Protein AF-A0A084SRP8-F1 (afdb_monomer)

Sequence (363 aa):
MVNAKRSRGGIAPRERLRGRDIRVKSQFRIETDDFLISKRQIIHGACGVVPKELSGSIVSNEYVSLRPKSSLNIDYLRHLSFTSYFQACVSLLEPEDVRATFDQAFRAFSESLDMLLPDPRALPYVDDLRWLGKIRAAARARFRDRSLDLGDCGAKVRQLIEESVTAEGIQILVKEVSLFGREFEEKLEALKTPEARASEMEHALRHEIHVRLEETPAFYTSLRERLEQIIADRKLQRIDDARQLELLQGLRAEARDEQGAAQKIGLSEFAFAIYGVLEEGPLPQAGEPDIVYDESRKELASIIQEAIDPSTDIIDWATKEDVQREMRQSIKKRLRAARFGDPAKVEAATARIMDLARARRKR

InterPro domains:
  IPR021810 Type I restriction enzyme HindI endonuclease subunit-like, C-terminal [PF11867] (90-358)
  IPR044946 Type I restriction modification DNA specificity domain superfamily [G3DSA:3.90.220.20] (2-92)
  IPR051268 Type I restriction enzyme R subunit [PTHR30195] (84-357)

Structure (mmCIF, N/CA/C/O backbone):
data_AF-A0A084SRP8-F1
#
_entry.id   AF-A0A084SRP8-F1
#
loop_
_atom_site.group_PDB
_atom_site.id
_atom_site.type_symbol
_atom_site.label_atom_id
_atom_site.label_alt_id
_atom_site.label_comp_id
_atom_site.label_asym_id
_atom_site.label_entity_id
_atom_site.label_seq_id
_atom_site.pdbx_PDB_ins_code
_atom_site.Cartn_x
_atom_site.Cartn_y
_atom_site.Cartn_z
_atom_site.occupancy
_atom_site.B_iso_or_equiv
_atom_site.auth_seq_id
_atom_site.auth_comp_id
_atom_site.auth_asym_id
_atom_site.auth_atom_id
_atom_site.pdbx_PDB_model_num
ATOM 1 N N . MET A 1 1 ? -7.589 12.608 37.777 1.00 80.06 1 MET A N 1
ATOM 2 C CA . MET A 1 1 ? -7.746 12.942 36.345 1.00 80.06 1 MET A CA 1
ATOM 3 C C . MET A 1 1 ? -8.425 11.786 35.642 1.00 80.06 1 MET A C 1
ATOM 5 O O . MET A 1 1 ? -8.286 10.657 36.107 1.00 80.06 1 MET A O 1
ATOM 9 N N . VAL A 1 2 ? -9.106 12.048 34.530 1.00 84.19 2 VAL A N 1
ATOM 10 C CA . VAL A 1 2 ? -9.726 10.997 33.706 1.00 84.19 2 VAL A CA 1
ATOM 11 C C . VAL A 1 2 ? -9.188 11.012 32.279 1.00 84.19 2 VAL A C 1
ATOM 13 O O . VAL A 1 2 ? -8.584 11.993 31.840 1.00 84.19 2 VAL A O 1
ATOM 16 N N . ASN A 1 3 ? -9.392 9.913 31.563 1.00 84.56 3 ASN A N 1
ATOM 17 C CA . ASN A 1 3 ? -9.168 9.804 30.128 1.00 84.56 3 ASN A CA 1
ATOM 18 C C . ASN A 1 3 ? -10.367 9.138 29.443 1.00 84.56 3 ASN A C 1
ATOM 20 O O . ASN A 1 3 ? -11.103 8.370 30.059 1.00 84.56 3 ASN A O 1
ATOM 24 N N . ALA A 1 4 ? -10.546 9.420 28.153 1.00 77.88 4 ALA A N 1
ATOM 25 C CA . ALA A 1 4 ? -11.456 8.644 27.319 1.00 77.88 4 ALA A CA 1
ATOM 26 C C . ALA A 1 4 ? -10.688 7.457 26.725 1.00 77.88 4 ALA A C 1
ATOM 28 O O . ALA A 1 4 ? -9.616 7.635 26.139 1.00 77.88 4 ALA A O 1
ATOM 29 N N . LYS A 1 5 ? -11.203 6.241 26.909 1.00 68.38 5 LYS A N 1
ATOM 30 C CA . LYS A 1 5 ? -10.584 5.021 26.384 1.00 68.38 5 LYS A CA 1
ATOM 31 C C . LYS A 1 5 ? -10.887 4.865 24.895 1.00 68.38 5 LYS A C 1
ATOM 33 O O . LYS A 1 5 ? -12.022 5.043 24.463 1.00 68.38 5 LYS A O 1
ATOM 38 N N . ARG A 1 6 ? -9.872 4.456 24.129 1.00 62.19 6 ARG A N 1
ATOM 39 C CA . ARG A 1 6 ? -10.030 4.000 22.738 1.00 62.19 6 ARG A CA 1
ATOM 40 C C . ARG A 1 6 ? -10.954 2.777 22.672 1.00 62.19 6 ARG A C 1
ATOM 42 O O . ARG A 1 6 ? -11.252 2.156 23.691 1.00 62.19 6 ARG A O 1
ATOM 49 N N . SER A 1 7 ? -11.380 2.429 21.466 1.00 55.91 7 SER A N 1
ATOM 50 C CA . SER A 1 7 ? -12.287 1.319 21.174 1.00 55.91 7 SER A CA 1
ATOM 51 C C . SER A 1 7 ? -13.600 1.404 21.950 1.00 55.91 7 SER A C 1
ATOM 53 O O . SER A 1 7 ? -14.149 0.374 22.329 1.00 55.91 7 SER A O 1
ATOM 55 N N . ARG A 1 8 ? -14.109 2.626 22.171 1.00 56.00 8 ARG A N 1
ATOM 56 C CA . ARG A 1 8 ? -15.382 2.874 22.867 1.00 56.00 8 ARG A CA 1
ATOM 57 C C . ARG A 1 8 ? -15.358 2.379 24.317 1.00 56.00 8 ARG A C 1
ATOM 59 O O . ARG A 1 8 ? -16.341 1.857 24.817 1.00 56.00 8 ARG A O 1
ATOM 66 N N . GLY A 1 9 ? -14.228 2.511 25.013 1.00 62.41 9 GLY A N 1
ATOM 67 C CA . GLY A 1 9 ? -14.089 2.034 26.396 1.00 62.41 9 GLY A CA 1
ATOM 68 C C . GLY A 1 9 ? -14.661 2.976 27.467 1.00 62.41 9 GLY A C 1
ATOM 69 O O . GLY A 1 9 ? -14.435 2.734 28.653 1.00 62.41 9 GLY A O 1
ATOM 70 N N . GLY A 1 10 ? -15.334 4.061 27.064 1.00 77.75 10 GLY A N 1
ATOM 71 C CA . GLY A 1 10 ? -15.907 5.069 27.958 1.00 77.75 10 GLY A CA 1
ATOM 72 C C . GLY A 1 10 ? -14.868 5.931 28.684 1.00 77.75 10 GLY A C 1
ATOM 73 O O . GLY A 1 10 ? -13.691 5.986 28.309 1.00 77.75 10 GLY A O 1
ATOM 74 N N . ILE A 1 11 ? -15.313 6.630 29.730 1.00 83.06 11 ILE A N 1
ATOM 75 C CA . ILE A 1 11 ? -14.461 7.488 30.562 1.00 83.06 11 ILE A CA 1
ATOM 76 C C . ILE A 1 11 ? -13.920 6.680 31.736 1.00 83.06 11 ILE A C 1
ATOM 78 O O . ILE A 1 11 ? -14.676 6.052 32.473 1.00 83.06 11 ILE A O 1
ATOM 82 N N . ALA A 1 12 ? -12.601 6.700 31.911 1.00 81.00 12 ALA A N 1
ATOM 83 C CA . ALA A 1 12 ? -11.915 5.933 32.937 1.00 81.00 12 ALA A CA 1
ATOM 84 C C . ALA A 1 12 ? -11.009 6.818 33.805 1.00 81.00 12 ALA A C 1
ATOM 86 O O . ALA A 1 12 ? -10.524 7.865 33.355 1.00 81.00 12 ALA A O 1
ATOM 87 N N . PRO A 1 13 ? -10.748 6.410 35.058 1.00 84.44 13 PRO A N 1
ATOM 88 C CA . PRO A 1 13 ? -9.741 7.061 35.877 1.00 84.44 13 PRO A CA 1
ATOM 89 C C . PRO A 1 13 ? -8.358 6.850 35.253 1.00 84.44 13 PRO A C 1
ATOM 91 O O . PRO A 1 13 ? -8.012 5.746 34.835 1.00 84.44 13 PRO A O 1
ATOM 94 N N . ARG A 1 14 ? -7.563 7.922 35.205 1.00 78.31 14 ARG A N 1
ATOM 95 C CA . ARG A 1 14 ? -6.182 7.876 34.719 1.00 78.31 14 ARG A CA 1
ATOM 96 C C . ARG A 1 14 ? -5.208 7.808 35.891 1.00 78.31 14 ARG A C 1
ATOM 98 O O . ARG A 1 14 ? -4.613 6.776 36.148 1.00 78.31 14 ARG A O 1
ATOM 105 N N . GLU A 1 15 ? -5.070 8.913 36.615 1.00 77.69 15 GLU A N 1
ATOM 106 C CA . GLU A 1 15 ? -4.091 9.087 37.693 1.00 77.69 15 GLU A CA 1
ATOM 107 C C . GLU A 1 15 ? -4.652 10.060 38.747 1.00 77.69 15 GLU A C 1
ATOM 109 O O . GLU A 1 15 ? -5.395 10.998 38.410 1.00 77.69 15 GLU A O 1
ATOM 114 N N . ARG A 1 16 ? -4.290 9.868 40.024 1.00 76.19 16 ARG A N 1
ATOM 115 C CA . ARG A 1 16 ? -4.586 10.806 41.120 1.00 76.19 16 ARG A CA 1
ATOM 116 C C . ARG A 1 16 ? -3.297 11.530 41.500 1.00 76.19 16 ARG A C 1
ATOM 118 O O . ARG A 1 16 ? -2.415 10.944 42.110 1.00 76.19 16 ARG A O 1
ATOM 125 N N . LEU A 1 17 ? -3.203 12.799 41.124 1.00 74.31 17 LEU A N 1
ATOM 126 C CA . LEU A 1 17 ? -2.025 13.640 41.345 1.00 74.31 17 LEU A CA 1
ATOM 127 C C . LEU A 1 17 ? -2.400 14.843 42.215 1.00 74.31 17 LEU A C 1
ATOM 129 O O . LEU A 1 17 ? -3.556 15.280 42.195 1.00 74.31 17 LEU A O 1
ATOM 133 N N . ARG A 1 18 ? -1.440 15.402 42.964 1.00 72.81 18 ARG A N 1
ATOM 134 C CA . ARG A 1 18 ? -1.628 16.733 43.563 1.00 72.81 18 ARG A CA 1
ATOM 135 C C . ARG A 1 18 ? -1.566 17.767 42.440 1.00 72.81 18 ARG A C 1
ATOM 137 O O . ARG A 1 18 ? -0.846 17.570 41.468 1.00 72.81 18 ARG A O 1
ATOM 144 N N . GLY A 1 19 ? -2.281 18.886 42.576 1.00 67.50 19 GLY A N 1
ATOM 145 C CA . GLY A 1 19 ? -2.357 19.903 41.514 1.00 67.50 19 GLY A CA 1
ATOM 146 C C . GLY A 1 19 ? -0.989 20.390 41.013 1.00 67.50 19 GLY A C 1
ATOM 147 O O . GLY A 1 19 ? -0.818 20.603 39.819 1.00 67.50 19 GLY A O 1
ATOM 148 N N . ARG A 1 20 ? 0.006 20.464 41.909 1.00 74.06 20 ARG A N 1
ATOM 149 C CA . ARG A 1 20 ? 1.399 20.829 41.592 1.00 74.06 20 ARG A CA 1
ATOM 150 C C . ARG A 1 20 ? 2.147 19.824 40.701 1.00 74.06 20 ARG A C 1
ATOM 152 O O . ARG A 1 20 ? 3.129 20.199 40.077 1.00 74.06 20 ARG A O 1
ATOM 159 N N . ASP A 1 21 ? 1.689 18.575 40.643 1.00 71.31 21 ASP A N 1
ATOM 160 C CA . ASP A 1 21 ? 2.346 17.482 39.916 1.00 71.31 21 ASP A CA 1
ATOM 161 C C . ASP A 1 21 ? 1.738 17.281 38.506 1.00 71.31 21 ASP A C 1
ATOM 163 O O . ASP A 1 21 ? 2.199 16.445 37.728 1.00 71.31 21 ASP A O 1
ATOM 167 N N . ILE A 1 22 ? 0.699 18.050 38.143 1.00 70.31 22 ILE A N 1
ATOM 168 C CA . ILE A 1 22 ? 0.035 17.969 36.836 1.00 70.31 22 ILE A CA 1
ATOM 169 C C . ILE A 1 22 ? 0.768 18.864 35.825 1.00 70.31 22 ILE A C 1
ATOM 171 O O . ILE A 1 22 ? 0.750 20.087 35.920 1.00 70.31 22 ILE A O 1
ATOM 175 N N . ARG A 1 23 ? 1.375 18.247 34.803 1.00 67.56 23 ARG A N 1
ATOM 176 C CA . ARG A 1 23 ? 2.226 18.920 33.795 1.00 67.56 23 ARG A CA 1
ATOM 177 C C . ARG A 1 23 ? 1.495 19.872 32.834 1.00 67.56 23 ARG A C 1
ATOM 179 O O . ARG A 1 23 ? 2.142 20.647 32.136 1.00 67.56 23 ARG A O 1
ATOM 186 N N . VAL A 1 24 ? 0.166 19.806 32.755 1.00 65.75 24 VAL A N 1
ATOM 187 C CA . VAL A 1 24 ? -0.656 20.604 31.827 1.00 65.75 24 VAL A CA 1
ATOM 188 C C . VAL A 1 24 ? -1.243 21.828 32.526 1.00 65.75 24 VAL A C 1
ATOM 190 O O . VAL A 1 24 ? -1.936 21.706 33.534 1.00 65.75 24 VAL A O 1
ATOM 193 N N . LYS A 1 25 ? -0.986 23.012 31.953 1.00 65.56 25 LYS A N 1
ATOM 194 C CA . LYS A 1 25 ? -1.358 24.317 32.529 1.00 65.56 25 LYS A CA 1
ATOM 195 C C . LYS A 1 25 ? -2.859 24.632 32.459 1.00 65.56 25 LYS A C 1
ATOM 197 O O . LYS A 1 25 ? -3.336 25.424 33.259 1.00 65.56 25 LYS A O 1
ATOM 202 N N . SER A 1 26 ? -3.596 24.034 31.520 1.00 75.12 26 SER A N 1
ATOM 203 C CA . SER A 1 26 ? -5.031 24.279 31.323 1.00 75.12 26 SER A CA 1
ATOM 204 C C . SER A 1 26 ? -5.837 23.015 31.610 1.00 75.12 26 SER A C 1
ATOM 206 O O . SER A 1 26 ? -5.581 21.950 31.038 1.00 75.12 26 SER A O 1
ATOM 208 N N . GLN A 1 27 ? -6.774 23.143 32.545 1.00 80.69 27 GLN A N 1
ATOM 209 C CA . GLN A 1 27 ? -7.514 22.050 33.158 1.00 80.69 27 GLN A CA 1
ATOM 210 C C . GLN A 1 27 ? -8.971 22.467 33.340 1.00 80.69 27 GLN A C 1
ATOM 212 O O . GLN A 1 27 ? -9.247 23.607 33.711 1.00 80.69 27 GLN A O 1
ATOM 217 N N . PHE A 1 28 ? -9.890 21.534 33.121 1.00 82.62 28 PHE A N 1
ATOM 218 C CA . PHE A 1 28 ? -11.321 21.752 33.297 1.00 82.62 28 PHE A CA 1
ATOM 219 C C . PHE A 1 28 ? -11.890 20.670 34.206 1.00 82.62 28 PHE A C 1
ATOM 221 O O . PHE A 1 28 ? -11.498 19.501 34.117 1.00 82.62 28 PHE A O 1
ATOM 228 N N . ARG A 1 29 ? -12.799 21.070 35.098 1.00 88.19 29 ARG A N 1
ATOM 229 C CA . ARG A 1 29 ? -13.568 20.136 35.917 1.00 88.19 29 ARG A CA 1
ATOM 230 C C . ARG A 1 29 ? -14.750 19.617 35.105 1.00 88.19 29 ARG A C 1
ATOM 232 O O . ARG A 1 29 ? -15.368 20.378 34.366 1.00 88.19 29 ARG A O 1
ATOM 239 N N . ILE A 1 30 ? -15.026 18.332 35.256 1.00 89.81 30 ILE A N 1
ATOM 240 C CA . ILE A 1 30 ? -16.132 17.633 34.600 1.00 89.81 30 ILE A CA 1
ATOM 241 C C . ILE A 1 30 ? -17.144 17.197 35.650 1.00 89.81 30 ILE A C 1
ATOM 243 O O . ILE A 1 30 ? -16.764 16.900 36.783 1.00 89.81 30 ILE A O 1
ATOM 247 N N . GLU A 1 31 ? -18.409 17.142 35.273 1.00 90.38 31 GLU A N 1
ATOM 248 C CA . GLU A 1 31 ? -19.487 16.648 36.123 1.00 90.38 31 GLU A CA 1
ATOM 249 C C . GLU A 1 31 ? -20.115 15.384 35.541 1.00 90.38 31 GLU A C 1
ATOM 251 O O . GLU A 1 31 ? -19.881 15.022 34.389 1.00 90.38 31 GLU A O 1
ATOM 256 N N . THR A 1 32 ? -20.897 14.693 36.368 1.00 88.56 32 THR A N 1
ATOM 257 C CA . THR A 1 32 ? -21.728 13.565 35.934 1.00 88.56 32 THR A CA 1
ATOM 258 C C . THR A 1 32 ? -22.587 13.988 34.745 1.00 88.56 32 THR A C 1
ATOM 260 O O . THR A 1 32 ? -23.093 15.108 34.720 1.00 88.56 32 THR A O 1
ATOM 263 N N . ASP A 1 33 ? -22.740 13.089 33.775 1.00 82.50 33 ASP A N 1
ATOM 264 C CA . ASP A 1 33 ? -23.505 13.297 32.539 1.00 82.50 33 ASP A CA 1
ATOM 265 C C . ASP A 1 33 ? -22.933 14.332 31.554 1.00 82.50 33 ASP A C 1
ATOM 267 O O . ASP A 1 33 ? -23.493 14.520 30.472 1.00 82.50 33 ASP A O 1
ATOM 271 N N . ASP A 1 34 ? -21.771 14.930 31.836 1.00 86.38 34 ASP A N 1
ATOM 272 C CA . ASP A 1 34 ? -21.001 15.602 30.789 1.00 86.38 34 ASP A CA 1
ATOM 273 C C . ASP A 1 34 ? -20.556 14.558 29.738 1.00 86.38 34 ASP A C 1
ATOM 275 O O . ASP A 1 34 ? -20.136 13.443 30.066 1.00 86.38 34 ASP A O 1
ATOM 279 N N . PHE A 1 35 ? -20.618 14.906 28.452 1.00 80.00 35 PHE A N 1
ATOM 280 C CA . PHE A 1 35 ? -20.086 14.081 27.369 1.00 80.00 35 PHE A CA 1
ATOM 281 C C . PHE A 1 35 ? -18.680 14.550 27.003 1.00 80.00 35 PHE A C 1
ATOM 283 O O . PHE A 1 35 ? -18.479 15.679 26.547 1.00 80.00 35 PHE A O 1
ATOM 290 N N . LEU A 1 36 ? -17.692 13.680 27.201 1.00 82.75 36 LEU A N 1
ATOM 291 C CA . LEU A 1 36 ? -16.293 13.982 26.933 1.00 82.75 36 LEU A CA 1
ATOM 292 C C . LEU A 1 36 ? -15.836 13.416 25.600 1.00 82.75 36 LEU A C 1
ATOM 294 O O . LEU A 1 36 ? -16.053 12.246 25.296 1.00 82.75 36 LEU A O 1
ATOM 298 N N . ILE A 1 37 ? -15.110 14.240 24.850 1.00 72.50 37 ILE A N 1
ATOM 299 C CA . ILE A 1 37 ? -14.529 13.898 23.554 1.00 72.50 37 ILE A CA 1
ATOM 300 C C . ILE A 1 37 ? -13.034 14.200 23.593 1.00 72.50 37 ILE A C 1
ATOM 302 O O . ILE A 1 37 ? -12.624 15.333 23.851 1.00 72.50 37 ILE A O 1
ATOM 306 N N . SER A 1 38 ? -12.197 13.199 23.316 1.00 79.00 38 SER A N 1
ATOM 307 C CA . SER A 1 38 ? -10.769 13.439 23.106 1.00 79.00 38 SER A CA 1
ATOM 308 C C . SER A 1 38 ? -10.536 14.092 21.745 1.00 79.00 38 SER A C 1
ATOM 310 O O . SER A 1 38 ? -10.810 13.475 20.717 1.00 79.00 38 SER A O 1
ATOM 312 N N . LYS A 1 39 ? -9.933 15.288 21.716 1.00 71.50 39 LYS A N 1
ATOM 313 C CA . LYS A 1 39 ? -9.594 15.981 20.458 1.00 71.50 39 LYS A CA 1
ATOM 314 C C . LYS A 1 39 ? -8.600 15.197 19.598 1.00 71.50 39 LYS A C 1
ATOM 316 O O . LYS A 1 39 ? -8.603 15.332 18.385 1.00 71.50 39 LYS A O 1
ATOM 321 N N . ARG A 1 40 ? -7.751 14.371 20.221 1.00 61.72 40 ARG A N 1
ATOM 322 C CA . ARG A 1 40 ? -6.693 13.614 19.530 1.00 61.72 40 ARG A CA 1
ATOM 323 C C . ARG A 1 40 ? -7.092 12.196 19.136 1.00 61.72 40 ARG A C 1
ATOM 325 O O . ARG A 1 40 ? -6.409 11.586 18.324 1.00 61.72 40 ARG A O 1
ATOM 332 N N . GLN A 1 41 ? -8.103 11.617 19.785 1.00 54.53 41 GLN A N 1
ATOM 333 C CA . GLN A 1 41 ? -8.355 10.170 19.716 1.00 54.53 41 GLN A CA 1
ATOM 334 C C . GLN A 1 41 ? -9.822 9.809 19.464 1.00 54.53 41 GLN A C 1
ATOM 336 O O . GLN A 1 41 ? -10.170 8.629 19.520 1.00 54.53 41 GLN A O 1
ATOM 341 N N . ILE A 1 42 ? -10.680 10.785 19.150 1.00 57.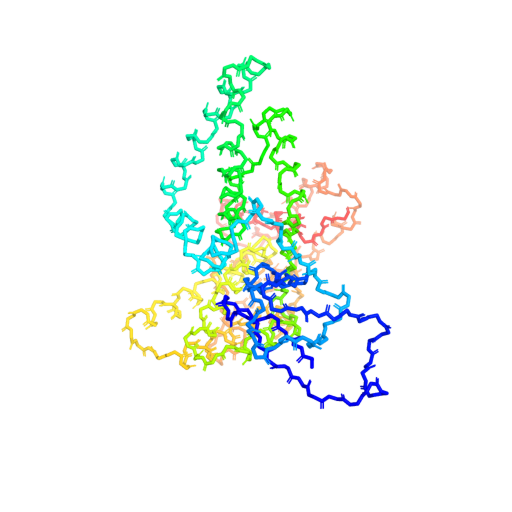47 42 ILE A N 1
ATOM 342 C CA . ILE A 1 42 ? -12.084 10.539 18.796 1.00 57.47 42 ILE A CA 1
ATOM 343 C C . ILE A 1 42 ? -12.234 9.538 17.640 1.00 57.47 42 ILE A C 1
ATOM 345 O O . ILE A 1 42 ? -13.118 8.690 17.685 1.00 57.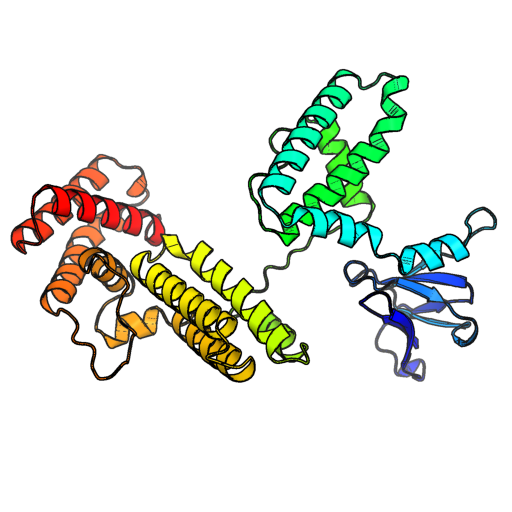47 42 ILE A O 1
ATOM 349 N N . ILE A 1 43 ? -11.299 9.530 16.686 1.00 46.00 43 ILE A N 1
ATOM 350 C CA . ILE A 1 43 ? -11.247 8.561 15.577 1.00 46.00 43 ILE A CA 1
ATOM 351 C C . ILE A 1 43 ? -11.129 7.101 16.039 1.00 46.00 43 ILE A C 1
ATOM 353 O O . ILE A 1 43 ? -11.566 6.183 15.355 1.00 46.00 43 ILE A O 1
ATOM 357 N N . HIS A 1 44 ? -10.571 6.873 17.229 1.00 52.06 44 HIS A N 1
ATOM 358 C CA . HIS A 1 44 ? -10.486 5.559 17.855 1.00 52.06 44 HIS A CA 1
ATOM 359 C C . HIS A 1 44 ? -11.634 5.336 18.845 1.00 52.06 44 HIS A C 1
ATOM 361 O O . HIS A 1 44 ? -11.534 4.466 19.704 1.00 52.06 44 HIS A O 1
ATOM 367 N N . GLY A 1 45 ? -12.702 6.134 18.785 1.00 52.66 45 GLY A N 1
ATOM 368 C CA . GLY A 1 45 ? -13.841 6.057 19.695 1.00 52.66 45 GLY A CA 1
ATOM 369 C C . GLY A 1 45 ? -13.525 6.511 21.120 1.00 52.66 45 GLY A C 1
ATOM 370 O O . GLY A 1 45 ? -14.152 6.019 22.053 1.00 52.66 45 GLY A O 1
ATOM 371 N N . ALA A 1 46 ? -12.537 7.395 21.314 1.00 72.88 46 ALA A N 1
ATOM 372 C CA . ALA A 1 46 ? -12.203 7.943 22.629 1.00 72.88 46 ALA A CA 1
ATOM 373 C C . ALA A 1 46 ? -13.152 9.090 23.019 1.00 72.88 46 ALA A C 1
ATOM 375 O O . ALA A 1 46 ? -12.764 10.262 23.090 1.00 72.88 46 ALA A O 1
ATOM 376 N N . CYS A 1 47 ? -14.401 8.725 23.287 1.00 76.44 47 CYS A N 1
ATOM 377 C CA . CYS A 1 47 ? -15.427 9.578 23.873 1.00 76.44 47 CYS A CA 1
ATOM 378 C C . CYS A 1 47 ? -16.308 8.781 24.842 1.00 76.44 47 CYS A C 1
ATOM 380 O O . CYS A 1 47 ? -16.229 7.554 24.910 1.00 76.44 47 CYS A O 1
ATOM 382 N N . GLY A 1 48 ? -17.126 9.478 25.624 1.00 73.62 48 GLY A N 1
ATOM 383 C CA . GLY A 1 48 ? -18.084 8.833 26.511 1.00 73.62 48 GLY A CA 1
ATOM 384 C C . GLY A 1 48 ? -18.725 9.792 27.499 1.00 73.62 48 GLY A C 1
ATOM 385 O O . GLY A 1 48 ? -18.259 10.913 27.704 1.00 73.62 48 GLY A O 1
ATOM 386 N N . VAL A 1 49 ? -19.798 9.321 28.127 1.00 79.94 49 VAL A N 1
ATOM 387 C CA . VAL A 1 49 ? -20.478 10.037 29.210 1.00 79.94 49 VAL A CA 1
ATOM 388 C C . VAL A 1 49 ? -19.689 9.861 30.506 1.00 79.94 49 VAL A C 1
ATOM 390 O O . VAL A 1 49 ? -19.225 8.760 30.809 1.00 79.94 49 VAL A O 1
ATOM 393 N N . VAL A 1 50 ? -19.531 10.941 31.267 1.00 84.88 50 VAL A N 1
ATOM 394 C CA . VAL A 1 50 ? -18.875 10.924 32.575 1.00 84.88 50 VAL A CA 1
ATOM 395 C C . VAL A 1 50 ? -19.774 10.206 33.582 1.00 84.88 50 VAL A C 1
ATOM 397 O O . VAL A 1 50 ? -20.886 10.672 33.845 1.00 84.88 50 VAL A O 1
ATOM 400 N N . PRO A 1 51 ? -19.318 9.082 34.160 1.00 81.56 51 PRO A N 1
ATOM 401 C CA . PRO A 1 51 ? -20.101 8.346 35.135 1.00 81.56 51 PRO A CA 1
ATOM 402 C C . PRO A 1 51 ? -20.046 9.043 36.502 1.00 81.56 51 PRO A C 1
ATOM 404 O O . PRO A 1 51 ? -19.132 9.828 36.785 1.00 81.56 51 PRO A O 1
ATOM 407 N N . LYS A 1 52 ? -21.021 8.752 37.367 1.00 88.56 52 LYS A N 1
ATOM 408 C CA . LYS A 1 52 ? -21.218 9.454 38.645 1.00 88.56 52 LYS A CA 1
ATOM 409 C C . LYS A 1 52 ? -19.997 9.379 39.56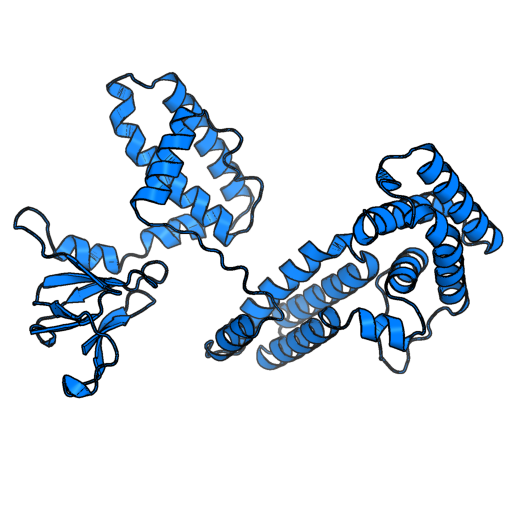5 1.00 88.56 52 LYS A C 1
ATOM 411 O O . LYS A 1 52 ? -19.691 10.331 40.279 1.00 88.56 52 LYS A O 1
ATOM 416 N N . GLU A 1 53 ? -19.254 8.280 39.504 1.00 87.19 53 GLU A N 1
ATOM 417 C CA . GLU A 1 53 ? -18.053 8.027 40.309 1.00 87.19 53 GLU A CA 1
ATOM 418 C C . GLU A 1 53 ? -16.877 8.928 39.905 1.00 87.19 53 GLU A C 1
ATOM 420 O O . GLU A 1 53 ? -15.921 9.084 40.665 1.00 87.19 53 GLU A O 1
ATOM 425 N N . LEU A 1 54 ? -16.936 9.518 38.707 1.00 86.75 54 LEU A N 1
ATOM 426 C CA . LEU A 1 54 ? -15.906 10.397 38.162 1.00 86.75 54 LEU A CA 1
ATOM 427 C C . LEU A 1 54 ? -16.320 11.879 38.152 1.00 86.75 54 LEU A C 1
ATOM 429 O O . LEU A 1 54 ? -15.523 12.706 37.700 1.00 86.75 54 LEU A O 1
ATOM 433 N N . SER A 1 55 ? -17.492 12.239 38.694 1.00 89.38 55 SER A N 1
ATOM 434 C CA . SER A 1 55 ? -17.908 13.642 38.873 1.00 89.38 55 SER A CA 1
ATOM 435 C C . SER A 1 55 ? -16.872 14.434 39.671 1.00 89.38 55 SER A C 1
ATOM 437 O O . SER A 1 55 ? -16.255 13.925 40.608 1.00 89.38 55 SER A O 1
ATOM 439 N N . GLY A 1 56 ? -16.653 15.692 39.303 1.00 87.00 56 GLY A N 1
ATOM 440 C CA . GLY A 1 56 ? -15.661 16.562 39.932 1.00 87.00 56 GLY A CA 1
ATOM 441 C C . GLY A 1 56 ? -14.207 16.265 39.540 1.00 87.00 56 GLY A C 1
ATOM 442 O O . GLY A 1 56 ? -13.293 16.958 40.006 1.00 87.00 56 GLY A O 1
ATOM 443 N N . SER A 1 57 ? -13.969 15.270 38.676 1.00 88.44 57 SER A N 1
ATOM 444 C CA . SER A 1 57 ? -12.642 14.973 38.130 1.00 88.44 57 SER A CA 1
ATOM 445 C C . SER A 1 57 ? -12.132 16.083 37.209 1.00 88.44 57 SER A C 1
ATOM 447 O O . SER A 1 57 ? -12.852 17.005 36.836 1.00 88.44 57 SER A O 1
ATOM 449 N N . ILE A 1 58 ? -10.853 15.995 36.840 1.00 86.62 58 ILE A N 1
ATOM 450 C CA . ILE A 1 58 ? -10.179 16.981 35.990 1.00 86.62 58 ILE A CA 1
ATOM 451 C C . ILE A 1 58 ? -9.721 16.334 34.681 1.00 86.62 58 ILE A C 1
ATOM 453 O O . ILE A 1 58 ? -9.147 15.235 34.700 1.00 86.62 58 ILE A O 1
ATOM 457 N N . VAL A 1 59 ? -9.926 17.052 33.575 1.00 84.62 59 VAL A N 1
ATOM 458 C CA . VAL A 1 59 ? -9.374 16.774 32.240 1.00 84.62 59 VAL A CA 1
ATOM 459 C C . VAL A 1 59 ? -8.506 17.934 31.762 1.00 84.62 59 VAL A C 1
ATOM 461 O O . VAL A 1 59 ? -8.672 19.071 32.202 1.00 84.62 59 VAL A O 1
ATOM 464 N N . SER A 1 60 ? -7.568 17.658 30.859 1.00 81.62 60 SER A N 1
ATOM 465 C CA . SER A 1 60 ? -6.787 18.704 30.196 1.00 81.62 60 SER A CA 1
ATOM 466 C C . SER A 1 60 ? -7.576 19.366 29.060 1.00 81.62 60 SER A C 1
ATOM 468 O O . SER A 1 60 ? -8.594 18.852 28.600 1.00 81.62 60 SER A O 1
ATOM 470 N N . ASN A 1 61 ? -7.053 20.474 28.540 1.00 79.31 61 ASN A N 1
ATOM 471 C CA . ASN A 1 61 ? -7.545 21.172 27.343 1.00 79.31 61 ASN A CA 1
ATOM 472 C C . ASN A 1 61 ? -7.552 20.351 26.033 1.00 79.31 61 ASN A C 1
ATOM 474 O O . ASN A 1 61 ? -8.084 20.809 25.018 1.00 79.31 61 ASN A O 1
ATOM 478 N N . GLU A 1 62 ? -6.984 19.147 26.052 1.00 74.88 62 GLU A N 1
ATOM 479 C CA . GLU A 1 62 ? -7.029 18.166 24.959 1.00 74.88 62 GLU A CA 1
ATOM 480 C C . GLU A 1 62 ? -8.382 17.444 24.856 1.00 74.88 62 GLU A C 1
ATOM 482 O O . GLU A 1 62 ? -8.604 16.657 23.934 1.00 74.88 62 GLU A O 1
ATOM 487 N N . TYR A 1 63 ? -9.290 17.703 25.796 1.00 80.12 63 TYR A N 1
ATOM 488 C CA . TYR A 1 63 ? -10.655 17.201 25.788 1.00 80.12 63 TYR A CA 1
ATOM 489 C C . TYR A 1 63 ? -11.639 18.340 25.525 1.00 80.12 63 TYR A C 1
ATOM 491 O O . TYR A 1 63 ? -11.426 19.482 25.936 1.00 80.12 63 TYR A O 1
ATOM 499 N N . VAL A 1 64 ? -12.722 18.020 24.824 1.00 79.31 64 VAL A N 1
ATOM 500 C CA . VAL A 1 64 ? -13.939 18.832 24.790 1.00 79.31 64 VAL A CA 1
ATOM 501 C C . VAL A 1 64 ? -14.915 18.202 25.776 1.00 79.31 64 VAL A C 1
ATOM 503 O O . VAL A 1 64 ? -15.141 16.996 25.714 1.00 79.31 64 VAL A O 1
ATOM 506 N N . SER A 1 65 ? -15.460 19.007 26.687 1.00 83.31 65 SER A N 1
ATOM 507 C CA . SER A 1 65 ? -16.572 18.610 27.554 1.00 83.31 65 SER A CA 1
ATOM 508 C C . SER A 1 65 ? -17.840 19.285 27.057 1.00 83.31 65 SER A C 1
ATOM 510 O O . SER A 1 65 ? -17.863 20.506 26.890 1.00 83.31 65 SER A O 1
ATOM 512 N N . LEU A 1 66 ? -18.875 18.495 26.796 1.00 77.62 66 LEU A N 1
ATOM 513 C CA . LEU A 1 66 ? -20.188 18.971 26.392 1.00 77.62 66 LEU A CA 1
ATOM 514 C C . LEU A 1 66 ? -21.168 18.695 27.523 1.00 77.62 66 LEU A C 1
ATOM 516 O O . LEU A 1 66 ? -21.422 17.539 27.849 1.00 77.62 66 LEU A O 1
ATOM 520 N N . ARG A 1 67 ? -21.747 19.752 28.092 1.00 80.62 67 ARG A N 1
ATOM 521 C CA . ARG A 1 67 ? -22.831 19.617 29.063 1.00 80.62 67 ARG A CA 1
ATOM 522 C C . ARG A 1 67 ? -24.170 19.589 28.323 1.00 80.62 67 ARG A C 1
ATOM 524 O O . ARG A 1 67 ? -24.52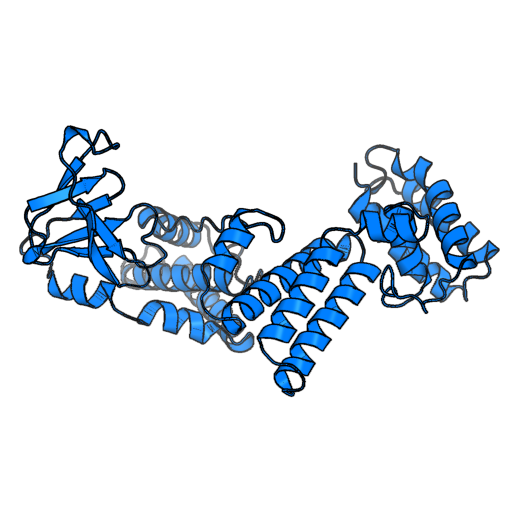0 20.602 27.707 1.00 80.62 67 ARG A O 1
ATOM 531 N N . PRO A 1 68 ? -24.918 18.476 28.350 1.00 66.88 68 PRO A N 1
ATOM 532 C CA . PRO A 1 68 ? -26.202 18.392 27.666 1.00 66.88 68 PRO A CA 1
ATOM 533 C C . PRO A 1 68 ? -27.199 19.375 28.287 1.00 66.88 68 PRO A C 1
ATOM 535 O O . PRO A 1 68 ? -27.271 19.518 29.508 1.00 66.88 68 PRO A O 1
ATOM 538 N N . LYS A 1 69 ? -27.985 20.057 27.451 1.00 69.81 69 LYS A N 1
ATOM 539 C CA . LYS A 1 69 ? -29.197 20.762 27.898 1.00 69.81 69 LYS A CA 1
ATOM 540 C C . LYS A 1 69 ? -30.375 19.787 27.882 1.00 69.81 69 LYS A C 1
ATOM 542 O O . LYS A 1 69 ? -30.300 18.752 27.230 1.00 69.81 69 LYS A O 1
ATOM 547 N N . SER A 1 70 ? -31.483 20.146 28.527 1.00 62.25 70 SER A N 1
ATOM 548 C CA . SER A 1 70 ? -32.701 19.318 28.602 1.00 62.25 70 SER A CA 1
ATOM 549 C C . SER A 1 70 ? -33.276 18.885 27.244 1.00 62.25 70 SER A C 1
ATOM 551 O O . SER A 1 70 ? -34.027 17.919 27.186 1.00 62.25 70 SER A O 1
ATOM 553 N N . SER A 1 71 ? -32.916 19.564 26.152 1.00 59.22 71 SER A N 1
ATOM 554 C CA . SER A 1 71 ? -33.301 19.216 24.780 1.00 59.22 71 SER A CA 1
ATOM 555 C C . SER A 1 71 ? -32.455 18.110 24.131 1.00 59.22 71 SER A C 1
ATOM 557 O O . SER A 1 71 ? -32.806 17.652 23.047 1.00 59.22 71 SER A O 1
ATOM 559 N N . LEU A 1 72 ? -31.342 17.692 24.743 1.00 47.41 72 LEU A N 1
ATOM 560 C CA . LEU A 1 72 ? -30.430 16.682 24.205 1.00 47.41 72 LEU A CA 1
ATOM 561 C C . LEU A 1 72 ? -30.413 15.460 25.126 1.00 47.41 72 LEU A C 1
ATOM 563 O O . LEU A 1 72 ? -29.922 15.528 26.251 1.00 47.41 72 LEU A O 1
ATOM 567 N N . ASN A 1 73 ? -30.943 14.336 24.641 1.00 59.47 73 ASN A N 1
ATOM 568 C CA . ASN A 1 73 ? -30.999 13.100 25.414 1.00 59.47 73 ASN A CA 1
ATOM 569 C C . ASN A 1 73 ? -29.586 12.501 25.569 1.00 59.47 73 ASN A C 1
ATOM 571 O O . ASN A 1 73 ? -28.966 12.064 24.598 1.00 59.47 73 ASN A O 1
ATOM 575 N N . ILE A 1 74 ? -29.077 12.473 26.802 1.00 58.22 74 ILE A N 1
ATOM 576 C CA . ILE A 1 74 ? -27.742 11.948 27.108 1.00 58.22 74 ILE A CA 1
ATOM 577 C C . ILE A 1 74 ? -27.648 10.429 26.933 1.00 58.22 74 ILE A C 1
ATOM 579 O O . ILE A 1 74 ? -26.588 9.921 26.570 1.00 58.22 74 ILE A O 1
ATOM 583 N N . ASP A 1 75 ? -28.755 9.706 27.106 1.00 53.62 75 ASP A N 1
ATOM 584 C CA . ASP A 1 75 ? -28.817 8.264 26.878 1.00 53.62 75 ASP A CA 1
ATOM 585 C C . ASP A 1 75 ? -28.642 7.948 25.388 1.00 53.62 75 ASP A C 1
ATOM 587 O O . ASP A 1 75 ? -27.951 6.992 25.043 1.00 53.62 75 ASP A O 1
ATOM 591 N N . TYR A 1 76 ? -29.147 8.804 24.490 1.00 54.94 76 TYR A N 1
ATOM 592 C CA . TYR A 1 76 ? -28.876 8.688 23.053 1.00 54.94 76 TYR A CA 1
ATOM 593 C C . TYR A 1 76 ? -27.378 8.821 22.741 1.00 54.94 76 TYR A C 1
ATOM 595 O O . TYR A 1 76 ? -26.821 7.973 22.046 1.00 54.94 76 TYR A O 1
ATOM 603 N N . LEU A 1 77 ? -26.693 9.831 23.293 1.00 52.25 77 LEU A N 1
ATOM 604 C CA . LEU A 1 77 ? -25.243 9.998 23.107 1.00 52.25 77 LEU A CA 1
ATOM 605 C C . LEU A 1 77 ? -24.439 8.857 23.738 1.00 52.25 77 LEU A C 1
ATOM 607 O O . LEU A 1 77 ? -23.430 8.422 23.175 1.00 52.25 77 LEU A O 1
ATOM 611 N N . ARG A 1 78 ? -24.908 8.340 24.879 1.00 57.97 78 ARG A N 1
ATOM 612 C CA . ARG A 1 78 ? -24.361 7.139 25.508 1.00 57.97 78 ARG A CA 1
ATOM 613 C C . ARG A 1 78 ? -24.442 5.978 24.525 1.00 57.97 78 ARG A C 1
ATOM 615 O O . ARG A 1 78 ? -23.400 5.450 24.160 1.00 57.97 78 ARG A O 1
ATOM 622 N N . HIS A 1 79 ? -25.626 5.641 24.019 1.00 52.38 79 HIS A N 1
ATOM 623 C CA . HIS A 1 79 ? -25.803 4.548 23.061 1.00 52.38 79 HIS A CA 1
ATOM 624 C C . HIS A 1 79 ? -25.007 4.761 21.765 1.00 52.38 79 HIS A C 1
ATOM 626 O O . HIS A 1 79 ? -24.288 3.854 21.350 1.00 52.38 79 HIS A O 1
ATOM 632 N N . LEU A 1 80 ? -25.031 5.966 21.184 1.00 54.50 80 LEU A N 1
ATOM 633 C CA . LEU A 1 80 ? -24.276 6.323 19.979 1.00 54.50 80 LEU A CA 1
ATOM 634 C C . LEU A 1 80 ? -22.777 6.026 20.132 1.00 54.50 80 LEU A C 1
ATOM 636 O O . LEU A 1 80 ? -22.184 5.404 19.250 1.00 54.50 80 LEU A O 1
ATOM 640 N N . SER A 1 81 ? -22.187 6.388 21.278 1.00 52.50 81 SER A N 1
ATOM 641 C CA . SER A 1 81 ? -20.762 6.169 21.563 1.00 52.50 81 SER A CA 1
ATOM 642 C C . SER A 1 81 ? -20.340 4.690 21.594 1.00 52.50 81 SER A C 1
ATOM 644 O O . SER A 1 81 ? -19.158 4.394 21.421 1.00 52.50 81 SER A O 1
ATOM 646 N N . PHE A 1 82 ? -21.293 3.755 21.719 1.00 49.88 82 PHE A N 1
ATOM 647 C CA . PHE A 1 82 ? -21.053 2.306 21.749 1.00 49.88 82 PHE A CA 1
ATOM 648 C C . PHE A 1 82 ? -21.532 1.554 20.490 1.00 49.88 82 PHE A C 1
ATOM 650 O O . PHE A 1 82 ? -21.347 0.341 20.409 1.00 49.88 82 PHE A O 1
ATOM 657 N N . THR A 1 83 ? -22.111 2.224 19.486 1.00 52.91 83 THR A N 1
ATOM 658 C CA . THR A 1 83 ? -22.692 1.531 18.314 1.00 52.91 83 THR A CA 1
ATOM 659 C C . THR A 1 83 ? -21.661 1.106 17.252 1.00 52.91 83 THR A C 1
ATOM 661 O O . THR A 1 83 ? -20.660 1.781 16.987 1.00 52.91 83 THR A O 1
ATOM 664 N N . SER A 1 84 ? -21.928 -0.048 16.626 1.00 47.06 84 SER A N 1
ATOM 665 C CA . SER A 1 84 ? -21.146 -0.718 15.570 1.00 47.06 84 SER A CA 1
ATOM 666 C C . SER A 1 84 ? -21.508 -0.287 14.136 1.00 47.06 84 SER A C 1
ATOM 668 O O . SER A 1 84 ? -20.834 -0.686 13.188 1.00 47.06 84 SER A O 1
ATOM 670 N N . TYR A 1 85 ? -22.534 0.553 13.966 1.00 52.31 85 TYR A N 1
ATOM 671 C CA . TYR A 1 85 ? -23.208 0.826 12.689 1.00 52.31 85 TYR A CA 1
ATOM 672 C C . TYR A 1 85 ? -22.297 1.416 11.595 1.00 52.31 85 TYR A C 1
ATOM 674 O O . TYR A 1 85 ? -22.268 0.920 10.475 1.00 52.31 85 TYR A O 1
ATOM 682 N N . PHE A 1 86 ? -21.465 2.408 11.925 1.00 51.12 86 PHE A N 1
ATOM 683 C CA . PHE A 1 86 ? -20.549 3.028 10.956 1.00 51.12 86 PHE A CA 1
ATOM 684 C C . PHE A 1 86 ? -19.469 2.060 10.436 1.00 51.12 86 PHE A C 1
ATOM 686 O O . PHE A 1 86 ? -19.155 2.050 9.250 1.00 51.12 86 PHE A O 1
ATOM 693 N N . GLN A 1 87 ? -18.917 1.210 11.309 1.00 49.62 87 GLN A N 1
ATOM 694 C CA . GLN A 1 87 ? -17.913 0.216 10.910 1.00 49.62 87 GLN A CA 1
ATOM 695 C C . GLN A 1 87 ? -18.544 -0.958 10.157 1.00 49.62 87 GLN A C 1
ATOM 697 O O . GLN A 1 87 ? -17.910 -1.485 9.251 1.00 49.62 87 GLN A O 1
ATOM 702 N N . ALA A 1 88 ? -19.790 -1.328 10.471 1.00 51.16 88 ALA A N 1
ATOM 703 C CA . ALA A 1 88 ? -20.531 -2.330 9.712 1.00 51.16 88 ALA A CA 1
ATOM 704 C C . ALA A 1 88 ? -20.755 -1.876 8.259 1.00 51.16 88 ALA A C 1
ATOM 706 O O . ALA A 1 88 ? -20.442 -2.630 7.346 1.00 51.16 88 ALA A O 1
ATOM 707 N N . CYS A 1 89 ? -21.174 -0.625 8.028 1.00 53.78 89 CYS A N 1
ATOM 708 C CA . CYS A 1 89 ? -21.346 -0.088 6.673 1.00 53.78 89 CYS A CA 1
ATOM 709 C C . CYS A 1 89 ? -20.035 -0.042 5.877 1.00 53.78 89 CYS A C 1
ATOM 711 O O . CYS A 1 89 ? -20.020 -0.395 4.705 1.00 53.78 89 CYS A O 1
ATOM 713 N N . VAL A 1 90 ? -18.924 0.349 6.508 1.00 55.41 90 VAL A N 1
ATOM 714 C CA . VAL A 1 90 ? -17.611 0.354 5.845 1.00 55.41 90 VAL A CA 1
ATOM 715 C C . VAL A 1 90 ? -17.094 -1.074 5.613 1.00 55.41 90 VAL A C 1
ATOM 717 O O . VAL A 1 90 ? -16.461 -1.322 4.597 1.00 55.41 90 VAL A O 1
ATOM 720 N N . SER A 1 91 ? -17.382 -2.028 6.503 1.00 53.03 91 SER A N 1
ATOM 721 C CA . SER A 1 91 ? -16.972 -3.436 6.336 1.00 53.03 91 SER A CA 1
ATOM 722 C C . SER A 1 91 ? -17.795 -4.171 5.272 1.00 53.03 91 SER A C 1
ATOM 724 O O . SER A 1 91 ? -17.275 -5.052 4.604 1.00 53.03 91 SER A O 1
ATOM 726 N N . LEU A 1 92 ? -19.054 -3.777 5.044 1.00 56.84 92 LEU A N 1
ATOM 727 C CA . LEU A 1 92 ? -19.860 -4.282 3.921 1.00 56.84 92 LEU A CA 1
ATOM 728 C C . LEU A 1 92 ? -19.272 -3.899 2.553 1.00 56.84 92 LEU A C 1
ATOM 730 O O . LEU A 1 92 ? -19.543 -4.572 1.566 1.00 56.84 92 LEU A O 1
ATOM 734 N N . LEU A 1 93 ? -18.446 -2.851 2.506 1.00 58.84 93 LEU A N 1
ATOM 735 C CA . LEU A 1 93 ? -17.721 -2.390 1.321 1.00 58.84 93 LEU A CA 1
ATOM 736 C C . LEU A 1 93 ? -16.345 -3.075 1.168 1.00 58.84 93 LEU A C 1
ATOM 738 O O . LEU A 1 93 ? -15.457 -2.564 0.492 1.00 58.84 93 LEU A O 1
ATOM 742 N N . GLU A 1 94 ? -16.111 -4.212 1.819 1.00 56.41 94 GLU A N 1
ATOM 743 C CA . GLU A 1 94 ? -14.869 -4.982 1.675 1.00 56.41 94 GLU A CA 1
ATOM 744 C C . GLU A 1 94 ? -14.752 -5.766 0.349 1.00 56.41 94 GLU A C 1
ATOM 746 O O . GLU A 1 94 ? -13.647 -5.816 -0.201 1.00 56.41 94 GLU A O 1
ATOM 751 N N . PRO A 1 95 ? -15.834 -6.307 -0.239 1.00 66.38 95 PRO A N 1
ATOM 752 C CA . PRO A 1 95 ? -15.800 -6.861 -1.594 1.00 66.38 95 PRO A CA 1
ATOM 753 C C . PRO A 1 95 ? -15.698 -5.765 -2.671 1.00 66.38 95 PRO A C 1
ATOM 755 O O . PRO A 1 95 ? -16.339 -4.718 -2.573 1.00 66.38 95 PRO A O 1
ATOM 758 N N . GLU A 1 96 ? -14.885 -5.990 -3.707 1.00 63.41 96 GLU A N 1
ATOM 759 C CA . GLU A 1 96 ? -14.618 -5.005 -4.772 1.00 63.41 96 GLU A CA 1
ATOM 760 C C . GLU A 1 96 ? -15.844 -4.718 -5.656 1.00 63.41 96 GLU A C 1
ATOM 762 O O . GLU A 1 96 ? -16.109 -3.568 -6.001 1.00 63.41 96 GLU A O 1
ATOM 767 N N . ASP A 1 97 ? -16.646 -5.738 -5.948 1.00 56.03 97 ASP A N 1
ATOM 768 C CA . ASP A 1 97 ? -17.913 -5.649 -6.680 1.00 56.03 97 ASP A CA 1
ATOM 769 C C . ASP A 1 97 ? -18.966 -4.821 -5.926 1.00 56.03 97 ASP A C 1
ATOM 771 O O . ASP A 1 97 ? -19.649 -3.969 -6.506 1.00 56.03 97 ASP A O 1
ATOM 775 N N . VAL A 1 98 ? -19.051 -5.012 -4.608 1.00 60.03 98 VAL A N 1
ATOM 776 C CA . VAL A 1 98 ? -19.938 -4.240 -3.731 1.00 60.03 98 VAL A CA 1
ATOM 777 C C . VAL A 1 98 ? -19.470 -2.785 -3.635 1.00 60.03 98 VAL A C 1
ATOM 779 O O . VAL A 1 98 ? -20.304 -1.878 -3.687 1.00 60.03 98 VAL A O 1
ATOM 782 N N . ARG A 1 99 ? -18.151 -2.530 -3.577 1.00 75.06 99 ARG A N 1
ATOM 783 C CA . ARG A 1 99 ? -17.600 -1.161 -3.647 1.00 75.06 99 ARG A CA 1
ATOM 784 C C . ARG A 1 99 ? -17.932 -0.462 -4.950 1.00 75.06 99 ARG A C 1
ATOM 786 O O . ARG A 1 99 ? -18.393 0.674 -4.905 1.00 75.06 99 ARG A O 1
ATOM 793 N N . ALA A 1 100 ? -17.706 -1.122 -6.082 1.00 66.56 100 ALA A N 1
ATOM 794 C CA . ALA A 1 100 ? -17.970 -0.549 -7.395 1.00 66.56 100 ALA A CA 1
ATOM 795 C C . ALA A 1 100 ? -19.459 -0.205 -7.561 1.00 66.56 100 ALA A C 1
ATOM 797 O O . ALA A 1 100 ? -19.802 0.889 -8.007 1.00 66.56 100 ALA A O 1
ATOM 798 N N . THR A 1 101 ? -20.346 -1.100 -7.113 1.00 65.75 101 THR A N 1
ATOM 799 C CA . THR A 1 101 ? -21.802 -0.885 -7.136 1.00 65.75 101 THR A CA 1
ATOM 800 C C . THR A 1 101 ? -22.215 0.290 -6.245 1.00 65.75 101 THR A C 1
ATOM 802 O O . THR A 1 101 ? -23.010 1.138 -6.653 1.00 65.75 101 THR A O 1
ATOM 805 N N . PHE A 1 102 ? -21.651 0.376 -5.036 1.00 67.69 102 PHE A N 1
ATOM 806 C CA . PHE A 1 102 ? -21.882 1.492 -4.120 1.00 67.69 102 PHE A CA 1
ATOM 807 C C . PHE A 1 102 ? -21.399 2.825 -4.705 1.00 67.69 102 PHE A C 1
ATOM 809 O O . PHE A 1 102 ? -22.129 3.813 -4.642 1.00 67.69 102 PHE A O 1
ATOM 816 N N . ASP A 1 103 ? -20.202 2.861 -5.295 1.00 71.44 103 ASP A N 1
ATOM 817 C CA . ASP A 1 103 ? -19.637 4.071 -5.898 1.00 71.44 103 ASP A CA 1
ATOM 818 C C . ASP A 1 103 ? -20.478 4.555 -7.085 1.00 71.44 103 ASP A C 1
ATOM 820 O O . ASP A 1 103 ? -20.808 5.738 -7.170 1.00 71.44 103 ASP A O 1
ATOM 824 N N . GLN A 1 104 ? -20.911 3.637 -7.954 1.00 69.38 104 GLN A N 1
ATOM 825 C CA . GLN A 1 104 ? -21.783 3.950 -9.085 1.00 69.38 104 GLN A CA 1
ATOM 826 C C . GLN A 1 104 ? -23.141 4.508 -8.632 1.00 69.38 104 GLN A C 1
ATOM 828 O O . GLN A 1 104 ? -23.597 5.527 -9.155 1.00 69.38 104 GLN A O 1
ATOM 833 N N . ALA A 1 105 ? -23.774 3.887 -7.631 1.00 66.44 105 ALA A N 1
ATOM 834 C CA . ALA A 1 105 ? -25.039 4.365 -7.074 1.00 66.44 105 ALA A CA 1
ATOM 835 C C . ALA A 1 105 ? -24.884 5.725 -6.371 1.00 66.44 105 ALA A C 1
ATOM 837 O O . ALA A 1 105 ? -25.729 6.608 -6.532 1.00 66.44 105 ALA A O 1
ATOM 838 N N . PHE A 1 106 ? -23.784 5.920 -5.635 1.00 72.12 106 PHE A N 1
ATOM 839 C CA . PHE A 1 106 ? -23.459 7.191 -4.994 1.00 72.12 106 PHE A CA 1
ATOM 840 C C . PHE A 1 106 ? -23.294 8.316 -6.023 1.00 72.12 106 PHE A C 1
ATOM 842 O O . PHE A 1 106 ? -23.818 9.410 -5.817 1.00 72.12 106 PHE A O 1
ATOM 849 N N . ARG A 1 107 ? -22.608 8.052 -7.144 1.00 71.56 107 ARG A N 1
ATOM 850 C CA . ARG A 1 107 ? -22.450 9.013 -8.249 1.00 71.56 107 ARG A CA 1
ATOM 851 C C . ARG A 1 107 ? -23.796 9.402 -8.855 1.00 71.56 107 ARG A C 1
ATOM 853 O O . ARG A 1 107 ? -24.103 10.588 -8.904 1.00 71.56 107 ARG A O 1
ATOM 860 N N . ALA A 1 108 ? -24.629 8.425 -9.213 1.00 69.31 108 ALA A N 1
ATOM 861 C CA . ALA A 1 108 ? -25.948 8.684 -9.796 1.00 69.31 108 ALA A CA 1
ATOM 862 C C . ALA A 1 108 ? -26.859 9.498 -8.854 1.00 69.31 108 ALA A C 1
ATOM 864 O O . ALA A 1 108 ? -27.576 10.404 -9.286 1.00 69.31 108 ALA A O 1
ATOM 865 N N . PHE A 1 109 ? -26.807 9.207 -7.550 1.00 68.00 109 PHE A N 1
ATOM 866 C CA . PHE A 1 109 ? -27.524 9.968 -6.526 1.00 68.00 109 PHE A CA 1
ATOM 867 C C . PHE A 1 109 ? -26.991 11.401 -6.387 1.00 68.00 109 PHE A C 1
ATOM 869 O O . PHE A 1 109 ? -27.775 12.348 -6.361 1.00 68.00 109 PHE A O 1
ATOM 876 N N . SER A 1 110 ? -25.666 11.563 -6.345 1.00 70.88 110 SER A N 1
ATOM 877 C CA . SER A 1 110 ? -24.979 12.857 -6.279 1.00 70.88 110 SER A CA 1
ATOM 878 C C . SER A 1 110 ? -25.339 13.758 -7.466 1.00 70.88 110 SER A C 1
ATOM 880 O O . SER A 1 110 ? -25.727 14.906 -7.265 1.00 70.88 110 SER A O 1
ATOM 882 N N . GLU A 1 111 ? -25.299 13.224 -8.691 1.00 73.50 111 GLU A N 1
ATOM 883 C CA . GLU A 1 111 ? -25.674 13.939 -9.920 1.00 73.50 111 GLU A CA 1
ATOM 884 C C . GLU A 1 111 ? -27.152 14.348 -9.924 1.00 73.50 111 GLU A C 1
ATOM 886 O O . GLU A 1 111 ? -27.488 15.494 -10.229 1.00 73.50 111 GLU A O 1
ATOM 891 N N . SER A 1 112 ? -28.042 13.433 -9.526 1.00 72.44 112 SER A N 1
ATOM 892 C CA . SER A 1 112 ? -29.481 13.710 -9.435 1.00 72.44 112 SER A CA 1
ATOM 893 C C . SER A 1 112 ? -29.778 14.814 -8.421 1.00 72.44 112 SER A C 1
ATOM 895 O O . SER A 1 112 ? -30.631 15.671 -8.651 1.00 72.44 112 SER A O 1
ATOM 897 N N . LEU A 1 113 ? -29.066 14.811 -7.294 1.00 68.19 113 LEU A N 1
ATOM 898 C CA . LEU A 1 113 ? -29.241 15.802 -6.243 1.00 68.19 113 LEU A CA 1
ATOM 899 C C . LEU A 1 113 ? -28.654 17.166 -6.639 1.00 68.19 113 LEU A C 1
ATOM 901 O O . LEU A 1 113 ? -29.278 18.188 -6.360 1.00 68.19 113 LEU A O 1
ATOM 905 N N . ASP A 1 114 ? -27.515 17.196 -7.337 1.00 71.50 114 ASP A N 1
ATOM 906 C CA . ASP A 1 114 ? -26.922 18.428 -7.879 1.00 71.50 114 ASP A CA 1
ATOM 907 C C . ASP A 1 114 ? -27.859 19.109 -8.889 1.00 71.50 114 ASP A C 1
ATOM 909 O O . ASP A 1 114 ? -28.077 20.317 -8.810 1.00 71.50 114 ASP A O 1
ATOM 913 N N . MET A 1 115 ? -28.500 18.326 -9.768 1.00 73.31 115 MET A N 1
ATOM 914 C CA . MET A 1 115 ? -29.470 18.822 -10.754 1.00 73.31 115 MET A CA 1
ATOM 915 C C . MET A 1 115 ? -30.712 19.455 -10.110 1.00 73.31 115 MET A C 1
ATOM 917 O O . MET A 1 115 ? -31.294 20.391 -10.661 1.00 73.31 115 MET A O 1
ATOM 921 N N . LEU A 1 116 ? -31.140 18.935 -8.959 1.00 72.69 116 LEU A N 1
ATOM 922 C CA . LEU A 1 116 ? -32.338 19.403 -8.265 1.00 72.69 116 LEU A CA 1
ATOM 923 C C . LEU A 1 116 ? -32.056 20.567 -7.311 1.00 72.69 116 LEU A C 1
ATOM 925 O O . LEU A 1 116 ? -32.971 21.324 -6.993 1.00 72.69 116 LEU A O 1
ATOM 929 N N . LEU A 1 117 ? -30.822 20.750 -6.839 1.00 68.94 117 LEU A N 1
ATOM 930 C CA . LEU A 1 117 ? -30.497 21.847 -5.931 1.00 68.94 117 LEU A CA 1
ATOM 931 C C . LEU A 1 117 ? -30.487 23.198 -6.671 1.00 68.94 117 LEU A C 1
ATOM 933 O O . LEU A 1 117 ? -29.761 23.362 -7.649 1.00 68.94 117 LEU A O 1
ATOM 937 N N . PRO A 1 118 ? -31.179 24.235 -6.151 1.00 70.38 118 PRO A N 1
ATOM 938 C CA . PRO A 1 118 ? -31.573 24.415 -4.748 1.00 70.38 118 PRO A CA 1
ATOM 939 C C . PRO A 1 118 ? -33.065 24.164 -4.427 1.00 70.38 118 PRO A C 1
ATOM 941 O O . PRO A 1 118 ? -33.570 24.770 -3.483 1.00 70.38 118 PRO A O 1
ATOM 944 N N . ASP A 1 119 ? -33.792 23.330 -5.182 1.00 76.75 119 ASP A N 1
ATOM 945 C CA . ASP A 1 119 ? -35.218 23.057 -4.923 1.00 76.75 119 ASP A CA 1
ATOM 946 C C . ASP A 1 119 ? -35.439 22.596 -3.461 1.00 76.75 119 ASP A C 1
ATOM 948 O O . ASP A 1 119 ? -34.769 21.665 -2.999 1.00 76.75 119 ASP A O 1
ATOM 952 N N . PRO A 1 120 ? -36.385 23.201 -2.713 1.00 75.56 120 PRO A N 1
ATOM 953 C CA . PRO A 1 120 ? -36.677 22.830 -1.329 1.00 75.56 120 PRO A CA 1
ATOM 954 C C . PRO A 1 120 ? -37.005 21.348 -1.118 1.00 75.56 120 PRO A C 1
ATOM 956 O O . PRO A 1 120 ? -36.760 20.814 -0.038 1.00 75.56 120 PRO A O 1
ATOM 959 N N . ARG A 1 121 ? -37.536 20.668 -2.140 1.00 73.56 121 ARG A N 1
ATOM 960 C CA . ARG A 1 121 ? -37.860 19.233 -2.104 1.00 73.56 121 ARG A CA 1
ATOM 961 C C . ARG A 1 121 ? -36.618 18.342 -2.113 1.00 73.56 121 ARG A C 1
ATOM 963 O O . ARG A 1 121 ? -36.704 17.196 -1.690 1.00 73.56 121 ARG A O 1
ATOM 970 N N . ALA A 1 122 ? -35.479 18.863 -2.568 1.00 69.56 122 ALA A N 1
ATOM 971 C CA . ALA A 1 122 ? -34.199 18.163 -2.593 1.00 69.56 122 ALA A CA 1
ATOM 972 C C . ALA A 1 122 ? -33.408 18.316 -1.278 1.00 69.56 122 ALA A C 1
ATOM 974 O O . ALA A 1 122 ? -32.563 17.481 -0.964 1.00 69.56 122 ALA A O 1
ATOM 975 N N . LEU A 1 123 ? -33.704 19.348 -0.476 1.00 73.06 123 LEU A N 1
ATOM 976 C CA . LEU A 1 123 ? -33.004 19.646 0.782 1.00 73.06 123 LEU A CA 1
ATOM 977 C C . LEU A 1 123 ? -32.995 18.499 1.812 1.00 73.06 123 LEU A C 1
ATOM 979 O O . LEU A 1 123 ? -31.949 18.316 2.435 1.00 73.06 123 LEU A O 1
ATOM 983 N N . PRO A 1 124 ? -34.071 17.700 1.992 1.00 80.19 124 PRO A N 1
ATOM 984 C CA . PRO A 1 124 ? -34.057 16.584 2.941 1.00 80.19 124 PRO A CA 1
ATOM 985 C C . PRO A 1 124 ? -32.987 15.524 2.643 1.00 80.19 124 PRO A C 1
ATOM 987 O O . PRO A 1 124 ? -32.500 14.879 3.562 1.00 80.19 124 PRO A O 1
ATOM 990 N N . TYR A 1 125 ? -32.584 15.373 1.378 1.00 69.19 125 TYR A N 1
ATOM 991 C CA . TYR A 1 125 ? -31.632 14.348 0.934 1.00 69.19 125 TYR A CA 1
ATOM 992 C C . TYR A 1 125 ? -30.162 14.784 1.047 1.00 69.19 125 TYR A C 1
ATOM 994 O O . TYR A 1 125 ? -29.247 13.995 0.806 1.00 69.19 125 TYR A O 1
ATOM 1002 N N . VAL A 1 126 ? -29.905 16.041 1.425 1.00 73.38 126 VAL A N 1
ATOM 1003 C CA . VAL A 1 126 ? -28.543 16.578 1.580 1.00 73.38 126 VAL A CA 1
ATOM 1004 C C . VAL A 1 126 ? -27.817 15.926 2.759 1.00 73.38 126 VAL A C 1
ATOM 1006 O O . VAL A 1 126 ? -26.612 15.685 2.682 1.00 73.38 126 VAL A O 1
ATOM 1009 N N . ASP A 1 127 ? -28.529 15.604 3.838 1.00 66.56 127 ASP A N 1
ATOM 1010 C CA . ASP A 1 127 ? -27.927 14.945 5.001 1.00 66.56 127 ASP A CA 1
ATOM 1011 C C . ASP A 1 127 ? -27.571 13.481 4.706 1.00 66.56 127 ASP A C 1
ATOM 1013 O O . ASP A 1 127 ? -26.504 13.015 5.117 1.00 66.56 127 ASP A O 1
ATOM 1017 N N . ASP A 1 128 ? -28.381 12.801 3.891 1.00 65.56 128 ASP A N 1
ATOM 1018 C CA . ASP A 1 128 ? -28.079 11.459 3.386 1.00 65.56 128 ASP A CA 1
ATOM 1019 C C . ASP A 1 128 ? -26.843 11.472 2.476 1.00 65.56 128 ASP A C 1
ATOM 1021 O O . ASP A 1 128 ? -25.947 10.638 2.626 1.00 65.56 128 ASP A O 1
ATOM 1025 N N . LEU A 1 129 ? -26.728 12.465 1.586 1.00 68.75 129 LEU A N 1
ATOM 1026 C CA . LEU A 1 129 ? -25.551 12.660 0.732 1.00 68.75 129 LEU A CA 1
ATOM 1027 C C . LEU A 1 129 ? -24.273 12.862 1.551 1.00 68.75 129 LEU A C 1
ATOM 1029 O O . LEU A 1 129 ? -23.247 12.238 1.270 1.00 68.75 129 LEU A O 1
ATOM 1033 N N . ARG A 1 130 ? -24.332 13.699 2.592 1.00 66.31 130 ARG A N 1
ATOM 1034 C CA . ARG A 1 130 ? -23.203 13.923 3.508 1.00 66.31 130 ARG A CA 1
ATOM 1035 C C . ARG A 1 130 ? -22.820 12.642 4.240 1.00 66.31 130 ARG A C 1
ATOM 1037 O O . ARG A 1 130 ? -21.638 12.314 4.332 1.00 66.31 130 ARG A O 1
ATOM 1044 N N . TRP A 1 131 ? -23.801 11.902 4.750 1.00 59.38 131 TRP A N 1
ATOM 1045 C CA . TRP A 1 131 ? -23.569 10.646 5.460 1.00 59.38 131 TRP A CA 1
ATOM 1046 C C . TRP A 1 131 ? -22.936 9.574 4.562 1.00 59.38 131 TRP A C 1
ATOM 1048 O O . TRP A 1 131 ? -21.918 8.979 4.927 1.00 59.38 131 TRP A O 1
ATOM 1058 N N . LEU A 1 132 ? -23.473 9.376 3.357 1.00 63.16 132 LEU A N 1
ATOM 1059 C CA . LEU A 1 132 ? -22.924 8.445 2.370 1.00 63.16 132 LEU A CA 1
ATOM 1060 C C . LEU A 1 132 ? -21.527 8.876 1.898 1.00 63.16 132 LEU A C 1
ATOM 1062 O O . LEU A 1 132 ? -20.643 8.032 1.743 1.00 63.16 132 LEU A O 1
ATOM 1066 N N . GLY A 1 133 ? -21.285 10.184 1.767 1.00 65.69 133 GLY A N 1
ATOM 1067 C CA . GLY A 1 133 ? -19.966 10.744 1.467 1.00 65.69 133 GLY A CA 1
ATOM 1068 C C . GLY A 1 133 ? -18.920 10.406 2.535 1.00 65.69 133 GLY A C 1
ATOM 1069 O O . GLY A 1 133 ? -17.787 10.055 2.200 1.00 65.69 133 GLY A O 1
ATOM 1070 N N . LYS A 1 134 ? -19.301 10.409 3.821 1.00 61.28 134 LYS A N 1
ATOM 1071 C CA . LYS A 1 134 ? -18.424 9.981 4.929 1.00 61.28 134 LYS A CA 1
ATOM 1072 C C . LYS A 1 134 ? -18.087 8.492 4.852 1.00 61.28 134 LYS A C 1
ATOM 1074 O O . LYS A 1 134 ? -16.932 8.121 5.060 1.00 61.28 134 LYS A O 1
ATOM 1079 N N . ILE A 1 135 ? -19.065 7.641 4.533 1.00 64.62 135 ILE A N 1
ATOM 1080 C CA . ILE A 1 135 ? -18.847 6.196 4.345 1.00 64.62 135 ILE A CA 1
ATOM 1081 C C . ILE A 1 135 ? -17.902 5.955 3.161 1.00 64.62 135 ILE A C 1
ATOM 1083 O O . ILE A 1 135 ? -16.951 5.188 3.296 1.00 64.62 135 ILE A O 1
ATOM 1087 N N . ARG A 1 136 ? -18.097 6.666 2.043 1.00 68.88 136 ARG A N 1
ATOM 1088 C CA . ARG A 1 136 ? -17.235 6.604 0.852 1.00 68.88 136 ARG A CA 1
ATOM 1089 C C . ARG A 1 136 ? -15.794 7.021 1.159 1.00 68.88 136 ARG A C 1
ATOM 1091 O O . ARG A 1 136 ? -14.860 6.300 0.813 1.00 68.88 136 ARG A O 1
ATOM 1098 N N . ALA A 1 137 ? -15.602 8.129 1.876 1.00 61.22 137 ALA A N 1
ATOM 1099 C CA . ALA A 1 137 ? -14.280 8.593 2.299 1.00 61.22 137 ALA A CA 1
ATOM 1100 C C . ALA A 1 137 ? -13.592 7.608 3.266 1.00 61.22 137 ALA A C 1
ATOM 1102 O O . ALA A 1 137 ? -12.393 7.346 3.149 1.00 61.22 137 ALA A O 1
ATOM 1103 N N . ALA A 1 138 ? -14.350 7.017 4.193 1.00 58.09 138 ALA A N 1
ATOM 1104 C CA . ALA A 1 138 ? -13.841 6.010 5.120 1.00 58.09 138 ALA A CA 1
ATOM 1105 C C . ALA A 1 138 ? -13.490 4.685 4.419 1.00 58.09 138 ALA A C 1
ATOM 1107 O O . ALA A 1 138 ? -12.457 4.093 4.731 1.00 58.09 138 ALA A O 1
ATOM 1108 N N . ALA A 1 139 ? -14.297 4.242 3.450 1.00 59.97 139 ALA A N 1
ATOM 1109 C CA . ALA A 1 139 ? -14.017 3.073 2.618 1.00 59.97 139 ALA A CA 1
ATOM 1110 C C . ALA A 1 139 ? -12.767 3.290 1.754 1.00 59.97 139 ALA A C 1
ATOM 1112 O O . ALA A 1 139 ? -11.882 2.438 1.743 1.00 59.97 139 ALA A O 1
ATOM 1113 N N . ARG A 1 140 ? -12.621 4.468 1.132 1.00 63.44 140 ARG A N 1
ATOM 1114 C CA . ARG A 1 140 ? -11.395 4.870 0.425 1.00 63.44 140 ARG A CA 1
ATOM 1115 C C . ARG A 1 140 ? -10.165 4.775 1.323 1.00 63.44 140 ARG A C 1
ATOM 1117 O O . ARG A 1 140 ? -9.167 4.182 0.931 1.00 63.44 140 ARG A O 1
ATOM 1124 N N . ALA A 1 141 ? -10.229 5.332 2.531 1.00 54.78 141 ALA A N 1
ATOM 1125 C CA . ALA A 1 141 ? -9.106 5.295 3.465 1.00 54.78 141 ALA A CA 1
ATOM 1126 C C . ALA A 1 141 ? -8.780 3.865 3.939 1.00 54.78 141 ALA A C 1
ATOM 1128 O O . ALA A 1 141 ? -7.610 3.516 4.092 1.00 54.78 141 ALA A O 1
ATOM 1129 N N . ARG A 1 142 ? -9.805 3.031 4.155 1.00 53.25 142 ARG A N 1
ATOM 1130 C CA . ARG A 1 142 ? -9.655 1.651 4.636 1.00 53.25 142 ARG A CA 1
ATOM 1131 C C . ARG A 1 142 ? -9.128 0.702 3.559 1.00 53.25 142 ARG A C 1
ATOM 1133 O O . ARG A 1 142 ? -8.207 -0.057 3.840 1.00 53.25 142 ARG A O 1
ATOM 1140 N N . PHE A 1 143 ? -9.699 0.746 2.357 1.00 55.69 143 PHE A N 1
ATOM 1141 C CA . PHE A 1 143 ? -9.405 -0.192 1.266 1.00 55.69 143 PHE A CA 1
ATOM 1142 C C . PHE A 1 143 ? -8.397 0.352 0.248 1.00 55.69 143 PHE A C 1
ATOM 1144 O O . PHE A 1 143 ? -7.965 -0.386 -0.630 1.00 55.69 143 PHE A O 1
ATOM 1151 N N . ARG A 1 144 ? -7.983 1.621 0.388 1.00 53.81 144 ARG A N 1
ATOM 1152 C CA . ARG A 1 144 ? -6.971 2.297 -0.448 1.00 53.81 144 ARG A CA 1
ATOM 1153 C C . ARG A 1 144 ? -7.316 2.303 -1.941 1.00 53.81 144 ARG A C 1
ATOM 1155 O O . ARG A 1 144 ? -6.436 2.317 -2.795 1.00 53.81 144 ARG A O 1
ATOM 1162 N N . ASP A 1 145 ? -8.611 2.333 -2.234 1.00 58.31 145 ASP A N 1
ATOM 1163 C CA . ASP A 1 145 ? -9.161 2.293 -3.583 1.00 58.31 145 ASP A CA 1
ATOM 1164 C C . ASP A 1 145 ? -9.191 3.702 -4.203 1.00 58.31 145 ASP A C 1
ATOM 1166 O O . ASP A 1 145 ? -9.895 4.598 -3.723 1.00 58.31 145 ASP A O 1
ATOM 1170 N N . ARG A 1 146 ? -8.391 3.913 -5.258 1.00 51.38 146 ARG A N 1
ATOM 1171 C CA . ARG A 1 146 ? -8.302 5.192 -5.985 1.00 51.38 146 ARG A CA 1
ATOM 1172 C C . ARG A 1 146 ? -9.512 5.459 -6.890 1.00 51.38 146 ARG A C 1
ATOM 1174 O O . ARG A 1 146 ? -9.694 6.607 -7.279 1.00 51.38 146 ARG A O 1
ATOM 1181 N N . SER A 1 147 ? -10.343 4.458 -7.195 1.00 57.19 147 SER A N 1
ATOM 1182 C CA . SER A 1 147 ? -11.560 4.640 -8.008 1.00 57.19 147 SER A CA 1
ATOM 1183 C C . SER A 1 147 ? -12.654 5.444 -7.284 1.00 57.19 147 SER A C 1
ATOM 1185 O O . SER A 1 147 ? -13.510 6.059 -7.919 1.00 57.19 147 SER A O 1
ATOM 1187 N N . LEU A 1 148 ? -12.566 5.524 -5.951 1.00 54.34 148 LEU A N 1
ATOM 1188 C CA . LEU A 1 148 ? -13.480 6.259 -5.072 1.00 54.34 148 LEU A CA 1
ATOM 1189 C C . LEU A 1 148 ? -13.146 7.762 -4.963 1.00 54.34 148 LEU A C 1
ATOM 1191 O O . LEU A 1 148 ? -13.449 8.395 -3.945 1.00 54.34 148 LEU A O 1
ATOM 1195 N N . ASP A 1 149 ? -12.466 8.347 -5.954 1.00 57.47 149 ASP A N 1
ATOM 1196 C CA . ASP A 1 149 ? -12.075 9.755 -5.895 1.00 57.47 149 ASP A CA 1
ATOM 1197 C C . ASP A 1 149 ? -13.273 10.706 -6.086 1.00 57.47 149 ASP A C 1
ATOM 1199 O O . ASP A 1 149 ? -14.272 10.397 -6.741 1.00 57.47 149 ASP A O 1
ATOM 1203 N N . LEU A 1 150 ? -13.172 11.895 -5.488 1.00 53.44 150 LEU A N 1
ATOM 1204 C CA . LEU A 1 150 ? -14.206 12.941 -5.526 1.00 53.44 150 LEU A CA 1
ATOM 1205 C C . LEU A 1 150 ? -14.163 13.767 -6.826 1.00 53.44 150 LEU A C 1
ATOM 1207 O O . LEU A 1 150 ? -14.882 14.757 -6.944 1.00 53.44 150 LEU A O 1
ATOM 1211 N N . GLY A 1 151 ? -13.305 13.384 -7.780 1.00 52.44 151 GLY A N 1
ATOM 1212 C CA . GLY A 1 151 ? -13.052 14.096 -9.036 1.00 52.44 151 GLY A CA 1
ATOM 1213 C C . GLY A 1 151 ? -14.302 14.343 -9.879 1.00 52.44 151 GLY A C 1
ATOM 1214 O O . GLY A 1 151 ? -14.421 15.414 -10.464 1.00 52.44 151 GLY A O 1
ATOM 1215 N N . ASP A 1 152 ? -15.250 13.406 -9.848 1.00 51.50 152 ASP A N 1
ATOM 1216 C CA . ASP A 1 152 ? -16.405 13.381 -10.754 1.00 51.50 152 ASP A CA 1
ATOM 1217 C C . ASP A 1 152 ? -17.687 13.992 -10.152 1.00 51.50 152 ASP A C 1
ATOM 1219 O O . ASP A 1 152 ? -18.736 13.982 -10.786 1.00 51.50 152 ASP A O 1
ATOM 1223 N N . CYS A 1 153 ? -17.644 14.518 -8.920 1.00 54.47 153 CYS A N 1
ATOM 1224 C CA . CYS A 1 153 ? -18.806 15.163 -8.298 1.00 54.47 153 CYS A CA 1
ATOM 1225 C C . CYS A 1 153 ? -18.868 16.663 -8.638 1.00 54.47 153 CYS A C 1
ATOM 1227 O O . CYS A 1 153 ? -17.856 17.364 -8.555 1.00 54.47 153 CYS A O 1
ATOM 1229 N N . GLY A 1 154 ? -20.071 17.168 -8.946 1.00 55.41 154 GLY A N 1
ATOM 1230 C CA . GLY A 1 154 ? -20.330 18.592 -9.179 1.00 55.41 154 GLY A CA 1
ATOM 1231 C C . GLY A 1 154 ? -19.846 19.475 -8.020 1.00 55.41 154 GLY A C 1
ATOM 1232 O O . GLY A 1 154 ? -19.889 19.076 -6.852 1.00 55.41 154 GLY A O 1
ATOM 1233 N N . ALA A 1 155 ? -19.367 20.684 -8.334 1.00 61.66 155 ALA A N 1
ATOM 1234 C CA . ALA A 1 155 ? -18.656 21.555 -7.389 1.00 61.66 155 ALA A CA 1
ATOM 1235 C C . ALA A 1 155 ? -19.441 21.837 -6.090 1.00 61.66 155 ALA A C 1
ATOM 1237 O O . ALA A 1 155 ? -18.852 21.912 -5.013 1.00 61.66 155 ALA A O 1
ATOM 1238 N N . LYS A 1 156 ? -20.773 21.933 -6.177 1.00 57.81 156 LYS A N 1
ATOM 1239 C CA . LYS A 1 156 ? -21.664 22.224 -5.047 1.00 57.81 156 LYS A CA 1
ATOM 1240 C C . LYS A 1 156 ? -21.835 21.025 -4.114 1.00 57.81 156 LYS A C 1
ATOM 1242 O O . LYS A 1 156 ? -21.746 21.170 -2.898 1.00 57.81 156 LYS A O 1
ATOM 1247 N N . VAL A 1 157 ? -22.018 19.829 -4.671 1.00 59.44 157 VAL A N 1
ATOM 1248 C CA . VAL A 1 157 ? -22.070 18.581 -3.896 1.00 59.44 157 VAL A CA 1
ATOM 1249 C C . VAL A 1 157 ? -20.715 18.266 -3.266 1.00 59.44 157 VAL A C 1
ATOM 1251 O O . VAL A 1 157 ? -20.652 17.900 -2.092 1.00 59.44 157 VAL A O 1
ATOM 1254 N N . ARG A 1 158 ? -19.620 18.483 -4.002 1.00 59.12 158 ARG A N 1
ATOM 1255 C CA . ARG A 1 158 ? -18.260 18.331 -3.477 1.00 59.12 158 ARG A CA 1
ATOM 1256 C C . ARG A 1 158 ? -18.023 19.223 -2.261 1.00 59.12 158 ARG A C 1
ATOM 1258 O O . ARG A 1 158 ?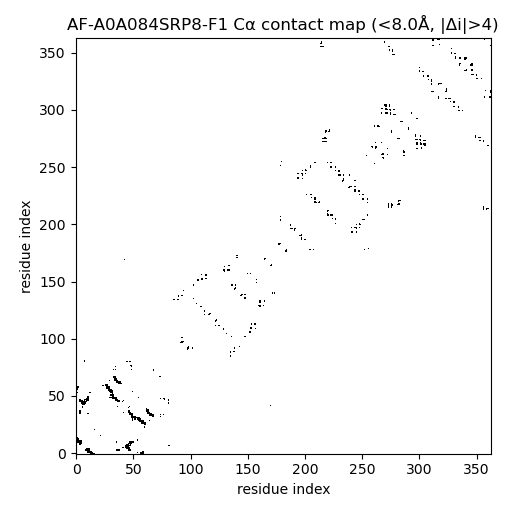 -17.574 18.725 -1.234 1.00 59.12 158 ARG A O 1
ATOM 1265 N N . GLN A 1 159 ? -18.404 20.496 -2.354 1.00 62.50 159 GLN A N 1
ATOM 1266 C CA . GLN A 1 159 ? -18.304 21.443 -1.249 1.00 62.50 159 GLN A CA 1
ATOM 1267 C C . GLN A 1 159 ? -19.133 20.992 -0.036 1.00 62.50 159 GLN A C 1
ATOM 1269 O O . GLN A 1 159 ? -18.621 20.993 1.075 1.00 62.50 159 GLN A O 1
ATOM 1274 N N . LEU A 1 160 ? -20.369 20.519 -0.229 1.00 59.47 160 LEU A N 1
ATOM 1275 C CA . LEU A 1 160 ? -21.210 20.019 0.869 1.00 59.47 160 LEU A CA 1
ATOM 1276 C C . LEU A 1 160 ? -20.606 18.796 1.576 1.00 59.47 160 LEU A C 1
ATOM 1278 O O . LEU A 1 160 ? -20.740 18.656 2.795 1.00 59.47 160 LEU A O 1
ATOM 1282 N N . ILE A 1 161 ? -19.946 17.914 0.822 1.00 56.88 161 ILE A N 1
ATOM 1283 C CA . ILE A 1 161 ? -19.260 16.736 1.361 1.00 56.88 161 ILE A CA 1
ATOM 1284 C C . ILE A 1 161 ? -17.986 17.164 2.094 1.00 56.88 161 ILE A C 1
ATOM 1286 O O . ILE A 1 161 ? -17.821 16.803 3.257 1.00 56.88 161 ILE A O 1
ATOM 1290 N N . GLU A 1 162 ? -17.125 17.968 1.469 1.00 56.25 162 GLU A N 1
ATOM 1291 C CA . GLU A 1 162 ? -15.883 18.479 2.067 1.00 56.25 162 GLU A CA 1
ATOM 1292 C C . GLU A 1 162 ? -16.159 19.294 3.341 1.00 56.25 162 GLU A C 1
ATOM 1294 O O . GLU A 1 162 ? -15.514 19.068 4.368 1.00 56.25 162 GLU A O 1
ATOM 1299 N N . GLU A 1 163 ? -17.172 20.163 3.334 1.00 54.38 163 GLU A N 1
ATOM 1300 C CA . GLU A 1 163 ? -17.630 20.911 4.510 1.00 54.38 163 GLU A CA 1
ATOM 1301 C C . GLU A 1 163 ? -18.122 19.977 5.618 1.00 54.38 163 GLU A C 1
ATOM 1303 O O . GLU A 1 163 ? -17.784 20.183 6.779 1.00 54.38 163 GLU A O 1
ATOM 1308 N N . SER A 1 164 ? -18.860 18.912 5.287 1.00 47.00 164 SER A N 1
ATOM 1309 C CA . SER A 1 164 ? -19.340 17.945 6.285 1.00 47.00 164 SER A CA 1
ATOM 1310 C C . SER A 1 164 ? -18.227 17.064 6.871 1.00 47.00 164 SER A C 1
ATOM 1312 O O . SER A 1 164 ? -18.286 16.693 8.044 1.00 47.00 164 SER A O 1
ATOM 1314 N N . VAL A 1 165 ? -17.191 16.759 6.085 1.00 44.72 165 VAL A N 1
ATOM 1315 C CA . VAL A 1 165 ? -15.991 16.035 6.534 1.00 44.72 165 VAL A CA 1
ATOM 1316 C C . VAL A 1 165 ? -15.130 16.939 7.429 1.00 44.72 165 VAL A C 1
ATOM 1318 O O . VAL A 1 165 ? -14.630 16.500 8.466 1.00 44.72 165 VAL A O 1
ATOM 1321 N N . THR A 1 166 ? -15.017 18.224 7.085 1.00 36.91 166 THR A N 1
ATOM 1322 C CA . THR A 1 166 ? -14.189 19.203 7.806 1.00 36.91 166 THR A CA 1
ATOM 1323 C C . THR A 1 166 ? -14.863 19.719 9.087 1.00 36.91 166 THR A C 1
ATOM 1325 O O . THR A 1 166 ? -14.198 19.851 10.116 1.00 36.91 166 THR A O 1
ATOM 1328 N N . ALA A 1 167 ? -16.180 19.965 9.069 1.00 32.38 167 ALA A N 1
ATOM 1329 C CA . ALA A 1 167 ? -16.939 20.553 10.183 1.00 32.38 167 ALA A CA 1
ATOM 1330 C C . ALA A 1 167 ? -17.082 19.629 11.407 1.00 32.38 167 ALA A C 1
ATOM 1332 O O . ALA A 1 167 ? -17.178 20.113 12.533 1.00 32.38 167 ALA A O 1
ATOM 1333 N N . GLU A 1 168 ? -17.042 18.307 11.219 1.00 35.91 168 GLU A N 1
ATOM 1334 C CA . GLU A 1 168 ? -17.061 17.325 12.316 1.00 35.91 168 GLU A CA 1
ATOM 1335 C C . GLU A 1 168 ? -15.654 16.884 12.760 1.00 35.91 168 GLU A C 1
ATOM 1337 O O . GLU A 1 168 ? -15.506 15.967 13.569 1.00 35.91 168 GLU A O 1
ATOM 1342 N N . GLY A 1 169 ? -14.602 17.552 12.269 1.00 30.70 169 GLY A N 1
ATOM 1343 C CA . GLY A 1 169 ? -13.227 17.272 12.676 1.00 30.70 169 GLY A CA 1
ATOM 1344 C C . GLY A 1 169 ? -12.732 15.898 12.226 1.00 30.70 169 GLY A C 1
ATOM 1345 O O . GLY A 1 169 ? -11.837 15.336 12.862 1.00 30.70 169 GLY A O 1
ATOM 1346 N N . ILE A 1 170 ? -13.272 15.362 11.124 1.00 35.16 170 ILE A N 1
ATOM 1347 C CA . ILE A 1 170 ? -12.704 14.198 10.445 1.00 35.16 170 ILE A CA 1
ATOM 1348 C C . ILE A 1 170 ? -11.454 14.677 9.698 1.00 35.16 170 ILE A C 1
ATOM 1350 O O . ILE A 1 170 ? -11.392 14.737 8.473 1.00 35.16 170 ILE A O 1
ATOM 1354 N N . GLN A 1 171 ? -10.415 15.024 10.454 1.00 30.42 171 GLN A N 1
ATOM 1355 C CA . GLN A 1 171 ? -9.068 14.979 9.924 1.00 30.42 171 GLN A CA 1
ATOM 1356 C C . GLN A 1 171 ? -8.767 13.503 9.682 1.00 30.42 171 GLN A C 1
ATOM 1358 O O . GLN A 1 171 ? -8.344 12.785 10.591 1.00 30.42 171 GLN A O 1
ATOM 1363 N N . ILE A 1 172 ? -8.990 13.035 8.452 1.00 37.84 172 ILE A N 1
ATOM 1364 C CA . ILE A 1 172 ? -8.323 11.838 7.942 1.00 37.84 172 ILE A CA 1
ATOM 1365 C C . ILE A 1 172 ? -6.846 12.213 7.779 1.00 37.84 172 ILE A C 1
ATOM 1367 O O . ILE A 1 172 ? -6.318 12.371 6.686 1.00 37.84 172 ILE A O 1
ATOM 1371 N N . LEU A 1 173 ? -6.170 12.392 8.910 1.00 34.88 173 LEU A N 1
ATOM 1372 C CA . LEU A 1 173 ? -4.732 12.299 8.998 1.00 34.88 173 LEU A CA 1
ATOM 1373 C C . LEU A 1 173 ? -4.443 10.797 8.959 1.00 34.88 173 LEU A C 1
ATOM 1375 O O . LEU A 1 173 ? -4.210 10.158 9.987 1.00 34.88 173 LEU A O 1
ATOM 1379 N N . VAL A 1 174 ? -4.480 10.218 7.751 1.00 39.56 174 VAL A N 1
ATOM 1380 C CA . VAL A 1 174 ? -3.621 9.069 7.466 1.00 39.56 174 VAL A CA 1
ATOM 1381 C C . VAL A 1 174 ? -2.214 9.623 7.598 1.00 39.56 174 VAL A C 1
ATOM 1383 O O . VAL A 1 174 ? -1.621 10.112 6.644 1.00 39.56 174 VAL A O 1
ATOM 1386 N N . LYS A 1 175 ? -1.703 9.647 8.828 1.00 36.16 175 LYS A N 1
ATOM 1387 C CA . LYS A 1 175 ? -0.274 9.769 9.016 1.00 36.16 175 LYS A CA 1
ATOM 1388 C C . LYS A 1 175 ? 0.262 8.483 8.409 1.00 36.16 175 LYS A C 1
ATOM 1390 O O . LYS A 1 175 ? 0.004 7.404 8.943 1.00 36.16 175 LYS A O 1
ATOM 1395 N N . GLU A 1 176 ? 0.860 8.598 7.233 1.00 43.84 176 GLU A N 1
ATOM 1396 C CA . GLU A 1 176 ? 1.578 7.517 6.577 1.00 43.84 176 GLU A CA 1
ATOM 1397 C C . GLU A 1 176 ? 2.641 7.043 7.562 1.00 43.84 176 GLU A C 1
ATOM 1399 O O . GLU A 1 176 ? 3.690 7.662 7.741 1.00 43.84 176 GLU A O 1
ATOM 1404 N N . VAL A 1 177 ? 2.320 5.992 8.311 1.00 53.06 177 VAL A N 1
ATOM 1405 C CA . VAL A 1 177 ? 3.300 5.377 9.186 1.00 53.06 177 VAL A CA 1
ATOM 1406 C C . VAL A 1 177 ? 4.185 4.569 8.257 1.00 53.06 177 VAL A C 1
ATOM 1408 O O . VAL A 1 177 ? 3.797 3.491 7.813 1.00 53.06 177 VAL A O 1
ATOM 1411 N N . SER A 1 178 ? 5.337 5.142 7.912 1.00 64.81 178 SER A N 1
ATOM 1412 C CA . SER A 1 178 ? 6.356 4.462 7.118 1.00 64.81 178 SER A CA 1
ATOM 1413 C C . SER A 1 178 ? 6.620 3.078 7.709 1.00 64.81 178 SER A C 1
ATOM 1415 O O . SER A 1 178 ? 6.856 2.968 8.916 1.00 64.81 178 SER A O 1
ATOM 1417 N N . LEU A 1 179 ? 6.627 2.039 6.864 1.00 72.25 179 LEU A N 1
ATOM 1418 C CA . LEU A 1 179 ? 6.952 0.661 7.254 1.00 72.25 179 LEU A CA 1
ATOM 1419 C C . LEU A 1 179 ? 8.267 0.595 8.051 1.00 72.25 179 LEU A C 1
ATOM 1421 O O . LEU A 1 179 ? 8.429 -0.240 8.938 1.00 72.25 179 LEU A O 1
ATOM 1425 N N . PHE A 1 180 ? 9.213 1.488 7.763 1.00 75.88 180 PHE A N 1
ATOM 1426 C CA . PHE A 1 180 ? 10.540 1.535 8.383 1.00 75.88 180 PHE A CA 1
ATOM 1427 C C . PHE A 1 180 ? 10.650 2.552 9.528 1.00 75.88 180 PHE A C 1
ATOM 1429 O O . PHE A 1 180 ? 11.719 2.703 10.120 1.00 75.88 180 PHE A O 1
ATOM 1436 N N . GLY A 1 181 ? 9.565 3.259 9.844 1.00 74.69 181 GLY A N 1
ATOM 1437 C CA . GLY A 1 181 ? 9.522 4.259 10.901 1.00 74.69 181 GLY A CA 1
ATOM 1438 C C . GLY A 1 181 ? 9.382 3.647 12.294 1.00 74.69 181 GLY A C 1
ATOM 1439 O O . GLY A 1 181 ? 8.711 2.636 12.490 1.00 74.69 181 GLY A O 1
ATOM 1440 N N . ARG A 1 182 ? 9.946 4.329 13.295 1.00 70.69 182 ARG A N 1
ATOM 1441 C CA . ARG A 1 182 ? 9.820 3.959 14.717 1.00 70.69 182 ARG A CA 1
ATOM 1442 C C . ARG A 1 182 ? 8.359 3.888 15.188 1.00 70.69 182 ARG A C 1
ATOM 1444 O O . ARG A 1 182 ? 8.001 3.030 15.982 1.00 70.69 182 ARG A O 1
ATOM 1451 N N . GLU A 1 183 ? 7.501 4.749 14.642 1.00 66.75 183 GLU A N 1
ATOM 1452 C CA . GLU A 1 183 ? 6.059 4.762 14.926 1.00 66.75 183 GLU A CA 1
ATOM 1453 C C . GLU A 1 183 ? 5.363 3.447 14.510 1.00 66.75 183 GLU A C 1
ATOM 1455 O O . GLU A 1 183 ? 4.381 3.043 15.134 1.00 66.75 183 GLU A O 1
ATOM 1460 N N . PHE A 1 184 ? 5.874 2.753 13.483 1.00 75.12 184 PHE A N 1
ATOM 1461 C CA . PHE A 1 184 ? 5.352 1.453 13.055 1.00 75.12 184 PHE A CA 1
ATOM 1462 C C . PHE A 1 184 ? 5.735 0.340 14.032 1.00 75.12 184 PHE A C 1
ATOM 1464 O O . PHE A 1 184 ? 4.918 -0.522 14.345 1.00 75.12 184 PHE A O 1
ATOM 1471 N N . GLU A 1 185 ? 6.956 0.387 14.558 1.00 74.50 185 GLU A N 1
ATOM 1472 C CA . GLU A 1 185 ? 7.440 -0.578 15.549 1.00 74.50 185 GLU A CA 1
ATOM 1473 C C . GLU A 1 185 ? 6.658 -0.465 16.852 1.00 74.50 185 GLU A C 1
ATOM 1475 O O . GLU A 1 185 ? 6.140 -1.464 17.344 1.00 74.50 185 GLU A O 1
ATOM 1480 N N . GLU A 1 186 ? 6.447 0.758 17.339 1.00 72.81 186 GLU A N 1
ATOM 1481 C CA . GLU A 1 186 ? 5.609 1.016 18.515 1.00 72.81 186 GLU A CA 1
ATOM 1482 C C . GLU A 1 186 ? 4.167 0.516 18.306 1.00 72.81 186 GLU A C 1
ATOM 1484 O O . GLU A 1 186 ? 3.539 -0.020 19.225 1.00 72.81 186 GLU A O 1
ATOM 1489 N N . LYS A 1 187 ? 3.637 0.642 17.080 1.00 70.25 187 LYS A N 1
ATOM 1490 C CA . LYS A 1 187 ? 2.315 0.121 16.708 1.00 70.25 187 LYS A CA 1
ATOM 1491 C C . LYS A 1 187 ? 2.281 -1.409 16.719 1.00 70.25 187 LYS A C 1
ATOM 1493 O O . LYS A 1 187 ? 1.315 -1.973 17.230 1.00 70.25 187 LYS A O 1
ATOM 1498 N N . LEU A 1 188 ? 3.308 -2.075 16.194 1.00 73.12 188 LEU A N 1
ATOM 1499 C CA . LEU A 1 188 ? 3.416 -3.536 16.214 1.00 73.12 188 LEU A CA 1
ATOM 1500 C C . LEU A 1 188 ? 3.581 -4.081 17.636 1.00 73.12 188 LEU A C 1
ATOM 1502 O O . LEU A 1 188 ? 2.926 -5.058 17.998 1.00 73.12 188 LEU A O 1
ATOM 1506 N N . GLU A 1 189 ? 4.403 -3.443 18.469 1.00 75.19 189 GLU A N 1
ATOM 1507 C CA . GLU A 1 189 ? 4.603 -3.849 19.864 1.00 75.19 189 GLU A CA 1
ATOM 1508 C C . GLU A 1 189 ? 3.323 -3.718 20.698 1.00 75.19 189 GLU A C 1
ATOM 1510 O O . GLU A 1 189 ? 3.045 -4.571 21.546 1.00 75.19 189 GLU A O 1
ATOM 1515 N N . ALA A 1 190 ? 2.502 -2.700 20.418 1.00 71.94 190 ALA A N 1
ATOM 1516 C CA . ALA A 1 190 ? 1.218 -2.493 21.082 1.00 71.94 190 ALA A CA 1
ATOM 1517 C C . ALA A 1 190 ? 0.178 -3.594 20.784 1.00 71.94 190 ALA A C 1
ATOM 1519 O O . ALA A 1 190 ? -0.781 -3.758 21.549 1.00 71.94 190 ALA A O 1
ATOM 1520 N N . LEU A 1 191 ? 0.343 -4.354 19.695 1.00 71.31 191 LEU A N 1
ATOM 1521 C CA . LEU A 1 191 ? -0.516 -5.492 19.364 1.00 71.31 191 LEU A CA 1
ATOM 1522 C C . LEU A 1 191 ? -0.135 -6.703 20.221 1.00 71.31 191 LEU A C 1
ATOM 1524 O O . LEU A 1 191 ? 1.040 -7.034 20.370 1.00 71.31 191 LEU A O 1
ATOM 1528 N N . LYS A 1 192 ? -1.141 -7.369 20.799 1.00 64.12 192 LYS A N 1
ATOM 1529 C CA . LYS A 1 192 ? -0.937 -8.434 21.797 1.00 64.12 192 LYS A CA 1
ATOM 1530 C C . LYS A 1 192 ? -0.730 -9.824 21.203 1.00 64.12 192 LYS A C 1
ATOM 1532 O O . LYS A 1 192 ? -0.130 -10.661 21.866 1.00 64.12 192 LYS A O 1
ATOM 1537 N N . THR A 1 193 ? -1.248 -10.082 20.005 1.00 62.44 193 THR A N 1
ATOM 1538 C CA . THR A 1 193 ? -1.208 -11.409 19.379 1.00 62.44 193 THR A CA 1
ATOM 1539 C C . THR A 1 193 ? -0.255 -11.421 18.181 1.00 62.44 193 THR A C 1
ATOM 1541 O O . THR A 1 193 ? -0.162 -10.414 17.471 1.00 62.44 193 THR A O 1
ATOM 1544 N N . PRO A 1 194 ? 0.457 -12.538 17.938 1.00 70.88 194 PRO A N 1
ATOM 1545 C CA . PRO A 1 194 ? 1.316 -12.688 16.764 1.00 70.88 194 PRO A CA 1
ATOM 1546 C C . PRO A 1 194 ? 0.515 -12.585 15.461 1.00 70.88 194 PRO A C 1
ATOM 1548 O O . PRO A 1 194 ? 0.973 -11.935 14.532 1.00 70.88 194 PRO A O 1
ATOM 1551 N N . GLU A 1 195 ? -0.718 -13.096 15.440 1.00 67.62 195 GLU A N 1
ATOM 1552 C CA . GLU A 1 195 ? -1.663 -12.967 14.323 1.00 67.62 195 GLU A CA 1
ATOM 1553 C C . GLU A 1 195 ? -1.937 -11.499 13.953 1.00 67.62 195 GLU A C 1
ATOM 1555 O O . GLU A 1 195 ? -1.787 -11.101 12.800 1.00 67.62 195 GLU A O 1
ATOM 1560 N N . ALA A 1 196 ? -2.272 -10.651 14.937 1.00 57.34 196 ALA A N 1
ATOM 1561 C CA . ALA A 1 196 ? -2.549 -9.238 14.679 1.00 57.34 196 ALA A CA 1
ATOM 1562 C C . ALA A 1 196 ? -1.301 -8.496 14.180 1.00 57.34 196 ALA A C 1
ATOM 1564 O O . ALA A 1 196 ? -1.398 -7.623 13.319 1.00 57.34 196 ALA A O 1
ATOM 1565 N N . ARG A 1 197 ? -0.120 -8.852 14.704 1.00 72.94 197 ARG A N 1
ATOM 1566 C CA . ARG A 1 197 ? 1.164 -8.312 14.236 1.00 72.94 197 ARG A CA 1
ATOM 1567 C C . ARG A 1 197 ? 1.476 -8.757 12.809 1.00 72.94 197 ARG A C 1
ATOM 1569 O O . ARG A 1 197 ? 1.930 -7.934 12.022 1.00 72.94 197 ARG A O 1
ATOM 1576 N N . ALA A 1 198 ? 1.231 -10.025 12.483 1.00 69.88 198 ALA A N 1
ATOM 1577 C CA . ALA A 1 198 ? 1.468 -10.587 11.159 1.00 69.88 198 ALA A CA 1
ATOM 1578 C C . ALA A 1 198 ? 0.547 -9.946 10.118 1.00 69.88 198 ALA A C 1
ATOM 1580 O O . ALA A 1 198 ? 1.036 -9.478 9.097 1.00 69.88 198 ALA A O 1
ATOM 1581 N N . SER A 1 199 ? -0.748 -9.821 10.419 1.00 67.75 199 SER A N 1
ATOM 1582 C CA . SER A 1 199 ? -1.716 -9.150 9.545 1.00 67.75 199 SER A CA 1
ATOM 1583 C C . SER A 1 199 ? -1.331 -7.691 9.275 1.00 67.75 199 SER A C 1
ATOM 1585 O O . SER A 1 199 ? -1.334 -7.245 8.128 1.00 67.75 199 SER A O 1
ATOM 1587 N N . GLU A 1 200 ? -0.916 -6.948 10.305 1.00 72.50 200 GLU A N 1
ATOM 1588 C CA . GLU A 1 200 ? -0.547 -5.545 10.112 1.00 72.50 200 GLU A CA 1
ATOM 1589 C C . GLU A 1 200 ? 0.802 -5.371 9.389 1.00 72.50 200 GLU A C 1
ATOM 1591 O O . GLU A 1 200 ? 0.988 -4.428 8.616 1.00 72.50 200 GLU A O 1
ATOM 1596 N N . MET A 1 201 ? 1.730 -6.314 9.582 1.00 81.88 201 MET A N 1
ATOM 1597 C CA . MET A 1 201 ? 2.981 -6.394 8.826 1.00 81.88 201 MET A CA 1
ATOM 1598 C C . MET A 1 201 ? 2.738 -6.745 7.352 1.00 81.88 201 MET A C 1
ATOM 1600 O O . MET A 1 201 ? 3.318 -6.112 6.473 1.00 81.88 201 MET A O 1
ATOM 1604 N N . GLU A 1 202 ? 1.856 -7.707 7.072 1.00 77.38 202 GLU A N 1
ATOM 1605 C CA . GLU A 1 202 ? 1.456 -8.113 5.721 1.00 77.38 202 GLU A CA 1
ATOM 1606 C C . GLU A 1 202 ? 0.903 -6.921 4.936 1.00 77.38 202 GLU A C 1
ATOM 1608 O O . GLU A 1 202 ? 1.372 -6.626 3.836 1.00 77.38 202 GLU A O 1
ATOM 1613 N N . HIS A 1 203 ? -0.050 -6.189 5.517 1.00 67.06 203 HIS A N 1
ATOM 1614 C CA . HIS A 1 203 ? -0.642 -5.017 4.875 1.00 67.06 203 HIS A CA 1
ATOM 1615 C C . HIS A 1 203 ? 0.380 -3.916 4.591 1.00 67.06 203 HIS A C 1
ATOM 1617 O O . HIS A 1 203 ? 0.334 -3.283 3.531 1.00 67.06 203 HIS A O 1
ATOM 1623 N N . ALA A 1 204 ? 1.296 -3.671 5.529 1.00 76.75 204 ALA A N 1
ATOM 1624 C CA . ALA A 1 204 ? 2.331 -2.665 5.359 1.00 76.75 204 ALA A CA 1
ATOM 1625 C C . ALA A 1 204 ? 3.337 -3.066 4.265 1.00 76.75 204 ALA A C 1
ATOM 1627 O O . ALA A 1 204 ? 3.641 -2.248 3.399 1.00 76.75 204 ALA A O 1
ATOM 1628 N N . LEU A 1 205 ? 3.774 -4.331 4.236 1.00 79.88 205 LEU A N 1
ATOM 1629 C CA . LEU A 1 205 ? 4.664 -4.864 3.199 1.00 79.88 205 LEU A CA 1
ATOM 1630 C C . LEU A 1 205 ? 4.018 -4.855 1.816 1.00 79.88 205 LEU A C 1
ATOM 1632 O O . LEU A 1 205 ? 4.630 -4.379 0.865 1.00 79.88 205 LEU A O 1
ATOM 1636 N N . ARG A 1 206 ? 2.767 -5.317 1.700 1.00 76.75 206 ARG A N 1
ATOM 1637 C CA . ARG A 1 206 ? 2.023 -5.328 0.431 1.00 76.75 206 ARG A CA 1
ATOM 1638 C C . ARG A 1 206 ? 1.950 -3.931 -0.179 1.00 76.75 206 ARG A C 1
ATOM 1640 O O . ARG A 1 206 ? 2.086 -3.770 -1.388 1.00 76.75 206 ARG A O 1
ATOM 1647 N N . HIS A 1 207 ? 1.749 -2.923 0.667 1.00 72.25 207 HIS A N 1
ATOM 1648 C CA . HIS A 1 207 ? 1.705 -1.537 0.236 1.00 72.25 207 HIS A CA 1
ATOM 1649 C C . HIS A 1 207 ? 3.073 -0.988 -0.158 1.00 72.25 207 HIS A C 1
ATOM 1651 O O . HIS A 1 207 ? 3.176 -0.411 -1.233 1.00 72.25 207 HIS A O 1
ATOM 1657 N N . GLU A 1 208 ? 4.106 -1.181 0.666 1.00 76.06 208 GLU A N 1
ATOM 1658 C CA . GLU A 1 208 ? 5.459 -0.698 0.358 1.00 76.06 208 GLU A CA 1
ATOM 1659 C C . GLU A 1 208 ? 5.962 -1.296 -0.964 1.00 76.06 208 GLU A C 1
ATOM 1661 O O . GLU A 1 208 ? 6.431 -0.571 -1.838 1.00 76.06 208 GLU A O 1
ATOM 1666 N N . ILE A 1 209 ? 5.764 -2.606 -1.147 1.00 79.62 209 ILE A N 1
ATOM 1667 C CA . ILE A 1 209 ? 6.100 -3.323 -2.381 1.00 79.62 209 ILE A CA 1
ATOM 1668 C C . ILE A 1 209 ? 5.329 -2.752 -3.572 1.00 79.62 209 ILE A C 1
ATOM 1670 O O . ILE A 1 209 ? 5.900 -2.593 -4.644 1.00 79.62 209 ILE A O 1
ATOM 1674 N N . HIS A 1 210 ? 4.042 -2.435 -3.407 1.00 75.75 210 HIS A N 1
ATOM 1675 C CA . HIS A 1 210 ? 3.235 -1.856 -4.479 1.00 75.75 210 HIS A CA 1
ATOM 1676 C C . HIS A 1 210 ? 3.690 -0.441 -4.856 1.00 75.75 210 HIS A C 1
ATOM 1678 O O . HIS A 1 210 ? 3.783 -0.136 -6.041 1.00 75.75 210 HIS A O 1
ATOM 1684 N N . VAL A 1 211 ? 3.991 0.406 -3.867 1.00 72.44 211 VAL A N 1
ATOM 1685 C CA . VAL A 1 211 ? 4.434 1.792 -4.087 1.00 72.44 211 VAL A CA 1
ATOM 1686 C C . VAL A 1 211 ? 5.791 1.829 -4.784 1.00 72.44 211 VAL A C 1
ATOM 1688 O O . VAL A 1 211 ? 5.975 2.621 -5.703 1.00 72.44 211 VAL A O 1
ATOM 1691 N N . ARG A 1 212 ? 6.720 0.951 -4.394 1.00 71.50 212 ARG A N 1
ATOM 1692 C CA . ARG A 1 212 ? 8.076 0.905 -4.959 1.00 71.50 212 ARG A CA 1
ATOM 1693 C C . ARG A 1 212 ? 8.235 -0.039 -6.145 1.00 71.50 212 ARG A C 1
ATOM 1695 O O . ARG A 1 212 ? 9.331 -0.169 -6.684 1.00 71.50 212 ARG A O 1
ATOM 1702 N N . LEU A 1 213 ? 7.155 -0.680 -6.595 1.00 74.44 213 LEU A N 1
ATOM 1703 C CA . LEU A 1 213 ? 7.203 -1.641 -7.698 1.00 74.44 213 LEU A CA 1
ATOM 1704 C C . LEU A 1 213 ? 7.806 -1.028 -8.967 1.00 74.44 213 LEU A C 1
ATOM 1706 O O . LEU A 1 213 ? 8.528 -1.705 -9.690 1.00 74.44 213 LEU A O 1
ATOM 1710 N N . GLU A 1 214 ? 7.532 0.249 -9.225 1.00 67.88 214 GLU A N 1
ATOM 1711 C CA . GLU A 1 214 ? 8.059 0.963 -10.391 1.00 67.88 214 GLU A CA 1
ATOM 1712 C C . GLU A 1 214 ? 9.545 1.328 -10.250 1.00 67.88 214 GLU A C 1
ATOM 1714 O O . GLU A 1 214 ? 10.217 1.533 -11.259 1.00 67.88 214 GLU A O 1
ATOM 1719 N N . GLU A 1 215 ? 10.080 1.369 -9.025 1.00 69.00 215 GLU A N 1
ATOM 1720 C CA . GLU A 1 215 ? 11.485 1.690 -8.775 1.00 69.00 215 GLU A CA 1
ATOM 1721 C C . GLU A 1 215 ? 12.387 0.532 -9.198 1.00 69.00 215 GLU A C 1
ATOM 1723 O O . GLU A 1 215 ? 13.302 0.757 -9.981 1.00 69.00 215 GLU A O 1
ATOM 1728 N N . THR A 1 216 ? 12.113 -0.693 -8.737 1.00 71.31 216 THR A N 1
ATOM 1729 C CA . THR A 1 216 ? 12.825 -1.907 -9.182 1.00 71.31 216 THR A CA 1
ATOM 1730 C C . THR A 1 216 ? 11.842 -3.058 -9.398 1.00 71.31 216 THR A C 1
ATOM 1732 O O . THR A 1 216 ? 11.667 -3.900 -8.509 1.00 71.31 216 THR A O 1
ATOM 1735 N N . PRO A 1 217 ? 11.221 -3.158 -10.588 1.00 73.56 217 PRO A N 1
ATOM 1736 C CA . PRO A 1 217 ? 10.155 -4.126 -10.839 1.00 73.56 217 PRO A CA 1
ATOM 1737 C C . PRO A 1 217 ? 10.531 -5.570 -10.510 1.00 73.56 217 PRO A C 1
ATOM 1739 O O . PRO A 1 217 ? 9.754 -6.270 -9.870 1.00 73.56 217 PRO A O 1
ATOM 1742 N N . ALA A 1 218 ? 11.730 -6.018 -10.886 1.00 72.81 218 ALA A N 1
ATOM 1743 C CA . ALA A 1 218 ? 12.168 -7.395 -10.653 1.00 72.81 218 ALA A CA 1
ATOM 1744 C C . ALA A 1 218 ? 12.390 -7.726 -9.162 1.00 72.81 218 ALA A C 1
ATOM 1746 O O . ALA A 1 218 ? 12.034 -8.817 -8.718 1.00 72.81 218 ALA A O 1
ATOM 1747 N N . PHE A 1 219 ? 12.927 -6.782 -8.383 1.00 76.88 219 PHE A N 1
ATOM 1748 C CA . PHE A 1 219 ? 13.173 -6.948 -6.946 1.00 76.88 219 PHE A CA 1
ATOM 1749 C C . PHE A 1 219 ? 11.863 -6.932 -6.152 1.00 76.88 219 PHE A C 1
ATOM 1751 O O . PHE A 1 219 ? 11.581 -7.836 -5.372 1.00 76.88 219 PHE A O 1
ATOM 1758 N N . TYR A 1 220 ? 10.995 -5.951 -6.400 1.00 80.44 220 TYR A N 1
ATOM 1759 C CA . TYR A 1 220 ? 9.712 -5.877 -5.702 1.00 80.44 220 TYR A CA 1
ATOM 1760 C C . TYR A 1 220 ? 8.729 -6.963 -6.167 1.00 80.44 220 TYR A C 1
ATOM 1762 O O . TYR A 1 220 ? 7.896 -7.406 -5.377 1.00 80.44 220 TYR A O 1
ATOM 1770 N N . THR A 1 221 ? 8.855 -7.479 -7.396 1.00 78.12 221 THR A N 1
ATOM 1771 C CA . THR A 1 221 ? 8.103 -8.669 -7.833 1.00 78.12 221 THR A CA 1
ATOM 1772 C C . THR A 1 221 ? 8.547 -9.922 -7.079 1.00 78.12 221 THR A C 1
ATOM 1774 O O . THR A 1 221 ? 7.679 -10.655 -6.609 1.00 78.12 221 THR A O 1
ATOM 1777 N N . SER A 1 222 ? 9.854 -10.141 -6.878 1.00 80.75 222 SER A N 1
ATOM 1778 C CA . SER A 1 222 ? 10.330 -11.290 -6.091 1.00 80.75 222 SER A CA 1
ATOM 1779 C C . SER A 1 222 ? 9.921 -11.191 -4.617 1.00 80.75 222 SER A C 1
ATOM 1781 O O . SER A 1 222 ? 9.477 -12.179 -4.027 1.00 80.75 222 SER A O 1
ATOM 1783 N N . LEU A 1 223 ? 9.963 -9.989 -4.030 1.00 85.00 223 LEU A N 1
ATOM 1784 C CA . LEU A 1 223 ? 9.429 -9.740 -2.686 1.00 85.00 223 LEU A CA 1
ATOM 1785 C C . LEU A 1 223 ? 7.919 -9.999 -2.609 1.00 85.00 223 LEU A C 1
ATOM 1787 O O . LEU A 1 223 ? 7.452 -10.594 -1.638 1.00 85.00 223 LEU A O 1
ATOM 1791 N N . ARG A 1 224 ? 7.151 -9.593 -3.630 1.00 84.25 224 ARG A N 1
ATOM 1792 C CA . ARG A 1 224 ? 5.704 -9.843 -3.707 1.00 84.25 224 ARG A CA 1
ATOM 1793 C C . ARG A 1 224 ? 5.394 -11.334 -3.752 1.00 84.25 224 ARG A C 1
ATOM 1795 O O . ARG A 1 224 ? 4.518 -11.787 -3.028 1.00 84.25 224 ARG A O 1
ATOM 1802 N N . GLU A 1 225 ? 6.095 -12.092 -4.588 1.00 84.94 225 GLU A N 1
ATOM 1803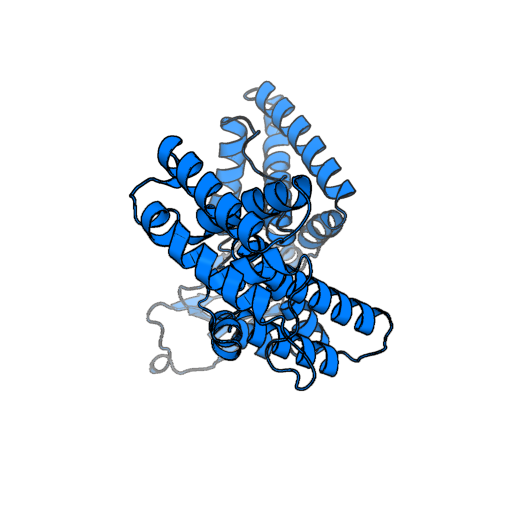 C CA . GLU A 1 225 ? 5.900 -13.541 -4.700 1.00 84.94 225 GLU A CA 1
ATOM 1804 C C . GLU A 1 225 ? 6.203 -14.250 -3.378 1.00 84.94 225 GLU A C 1
ATOM 1806 O O . GLU A 1 225 ? 5.434 -15.105 -2.944 1.00 84.94 225 GLU A O 1
ATOM 1811 N N . ARG A 1 226 ? 7.265 -13.837 -2.677 1.00 84.56 226 ARG A N 1
ATOM 1812 C CA . ARG A 1 226 ? 7.605 -14.384 -1.354 1.00 84.56 226 ARG A CA 1
ATOM 1813 C C . ARG A 1 226 ? 6.581 -13.995 -0.288 1.00 84.56 226 ARG A C 1
ATOM 1815 O O . ARG A 1 226 ? 6.217 -14.841 0.525 1.00 84.56 226 ARG A O 1
ATOM 1822 N N . LEU A 1 227 ? 6.059 -12.767 -0.319 1.00 88.25 227 LEU A N 1
ATOM 1823 C CA . LEU A 1 227 ? 4.947 -12.356 0.543 1.00 88.25 227 LEU A CA 1
ATOM 1824 C C . LEU A 1 227 ? 3.716 -13.248 0.325 1.00 88.25 227 LEU A C 1
ATOM 1826 O O . LEU A 1 227 ? 3.162 -13.771 1.289 1.00 88.25 227 LEU A O 1
ATOM 1830 N N . GLU A 1 228 ? 3.316 -13.465 -0.930 1.00 85.38 228 GLU A N 1
ATOM 1831 C CA . GLU A 1 228 ? 2.189 -14.343 -1.273 1.00 85.38 228 GLU A CA 1
ATOM 1832 C C . GLU A 1 228 ? 2.438 -15.797 -0.856 1.00 85.38 228 GLU A C 1
ATOM 1834 O O . GLU A 1 228 ? 1.526 -16.449 -0.347 1.00 85.38 228 GLU A O 1
ATOM 1839 N N . GLN A 1 229 ? 3.671 -16.293 -0.985 1.00 87.88 229 GLN A N 1
ATOM 1840 C CA . GLN A 1 229 ? 4.044 -17.631 -0.528 1.00 87.88 229 GLN A CA 1
ATOM 1841 C C . GLN A 1 229 ? 3.883 -17.778 0.993 1.00 87.88 229 GLN A C 1
ATOM 1843 O O . GLN A 1 229 ? 3.279 -18.746 1.451 1.00 87.88 229 GLN A O 1
ATOM 1848 N N . ILE A 1 230 ? 4.338 -16.793 1.777 1.00 87.88 230 ILE A N 1
ATOM 1849 C CA . ILE A 1 230 ? 4.172 -16.777 3.242 1.00 87.88 230 ILE A CA 1
ATOM 1850 C C . ILE A 1 230 ? 2.681 -16.782 3.618 1.00 87.88 230 ILE A C 1
ATOM 1852 O O . ILE A 1 230 ? 2.259 -17.534 4.500 1.00 87.88 230 ILE A O 1
ATOM 1856 N N . ILE A 1 231 ? 1.865 -15.974 2.932 1.00 82.25 231 ILE A N 1
ATOM 1857 C CA . ILE A 1 231 ? 0.409 -15.920 3.143 1.00 82.25 231 ILE A CA 1
ATOM 1858 C C . ILE A 1 231 ? -0.234 -17.273 2.808 1.00 82.25 231 ILE A C 1
ATOM 1860 O O . ILE A 1 231 ? -1.077 -17.769 3.561 1.00 82.25 231 ILE A O 1
ATOM 1864 N N . ALA A 1 232 ? 0.156 -17.885 1.688 1.00 84.19 232 ALA A N 1
ATOM 1865 C CA . ALA A 1 232 ? -0.358 -19.177 1.252 1.00 84.19 232 ALA A CA 1
ATOM 1866 C C . ALA A 1 232 ? 0.012 -20.298 2.233 1.00 84.19 232 ALA A C 1
ATOM 1868 O O . ALA A 1 232 ? -0.856 -21.080 2.624 1.00 84.19 232 ALA A O 1
ATOM 1869 N N . ASP A 1 233 ? 1.264 -20.348 2.692 1.00 86.81 233 ASP A N 1
ATOM 1870 C CA . ASP A 1 233 ? 1.721 -21.347 3.658 1.00 86.81 233 ASP A CA 1
ATOM 1871 C C . ASP A 1 233 ? 1.006 -21.199 5.007 1.00 86.81 233 ASP A C 1
ATOM 1873 O O . ASP A 1 233 ? 0.662 -22.209 5.630 1.00 86.81 233 ASP A O 1
ATOM 1877 N N . ARG A 1 234 ? 0.678 -19.969 5.430 1.00 86.31 234 ARG A N 1
ATOM 1878 C CA . ARG A 1 234 ? -0.169 -19.750 6.612 1.00 86.31 234 ARG A CA 1
ATOM 1879 C C . ARG A 1 234 ? -1.595 -20.249 6.392 1.00 86.31 234 ARG A C 1
ATOM 1881 O O . ARG A 1 234 ? -2.118 -20.962 7.247 1.00 86.31 234 ARG A O 1
ATOM 1888 N N . LYS A 1 235 ? -2.222 -19.908 5.258 1.00 76.88 235 LYS A N 1
ATOM 1889 C CA . LYS A 1 235 ? -3.587 -20.356 4.909 1.00 76.88 235 LYS A CA 1
ATOM 1890 C C . LYS A 1 235 ? -3.698 -21.880 4.872 1.00 76.88 235 LYS A C 1
ATOM 1892 O O . LYS A 1 235 ? -4.703 -22.429 5.311 1.00 76.88 235 LYS A O 1
ATOM 1897 N N . LEU A 1 236 ? -2.654 -22.556 4.394 1.00 89.38 236 LEU A N 1
ATOM 1898 C CA . LEU A 1 236 ? -2.539 -24.016 4.382 1.00 89.38 236 LEU A CA 1
ATOM 1899 C C . LEU A 1 236 ? -2.109 -24.612 5.734 1.00 89.38 236 LEU A C 1
ATOM 1901 O O . LEU A 1 236 ? -1.872 -25.814 5.811 1.00 89.38 236 LEU A O 1
ATOM 1905 N N . GLN A 1 237 ? -1.985 -23.792 6.784 1.00 86.44 237 GLN A N 1
ATOM 1906 C CA . GLN A 1 237 ? -1.532 -24.180 8.124 1.00 86.44 237 GLN A CA 1
ATOM 1907 C C . GLN A 1 237 ? -0.164 -24.885 8.150 1.00 86.44 237 GLN A C 1
ATOM 1909 O O . GLN A 1 237 ? 0.141 -25.625 9.081 1.00 86.44 237 GLN A O 1
ATOM 1914 N N . ARG A 1 238 ? 0.687 -24.642 7.145 1.00 85.88 238 ARG A N 1
ATOM 1915 C CA . ARG A 1 238 ? 2.067 -25.156 7.100 1.00 85.88 238 ARG A CA 1
ATOM 1916 C C . ARG A 1 238 ? 2.987 -24.413 8.065 1.00 85.88 238 ARG A C 1
ATOM 1918 O O . ARG A 1 238 ? 3.992 -24.964 8.498 1.00 85.88 238 ARG A O 1
ATOM 1925 N N . ILE A 1 239 ? 2.635 -23.169 8.385 1.00 89.38 239 ILE A N 1
ATOM 1926 C CA . ILE A 1 239 ? 3.308 -22.318 9.368 1.00 89.38 239 ILE A CA 1
ATOM 1927 C C . ILE A 1 239 ? 2.288 -21.762 10.370 1.00 89.38 239 ILE A C 1
ATOM 1929 O O . ILE A 1 239 ? 1.101 -21.615 10.054 1.00 89.38 239 ILE A O 1
ATOM 1933 N N . ASP A 1 240 ? 2.747 -21.452 11.580 1.00 83.50 240 ASP A N 1
ATOM 1934 C CA . ASP A 1 240 ? 1.960 -20.782 12.618 1.00 83.50 240 ASP A CA 1
ATOM 1935 C C . ASP A 1 240 ? 2.129 -19.249 12.567 1.00 83.50 240 ASP A C 1
ATOM 1937 O O . ASP A 1 240 ? 2.910 -18.717 11.775 1.00 83.50 240 ASP A O 1
ATOM 1941 N N . ASP A 1 241 ? 1.371 -18.515 13.390 1.00 78.50 241 ASP A N 1
ATOM 1942 C CA . ASP A 1 241 ? 1.396 -17.041 13.392 1.00 78.50 241 ASP A CA 1
ATOM 1943 C C . ASP A 1 241 ? 2.756 -16.474 13.826 1.00 78.50 241 ASP A C 1
ATOM 1945 O O . ASP A 1 241 ? 3.165 -15.403 13.375 1.00 78.50 241 ASP A O 1
ATOM 1949 N N . ALA A 1 242 ? 3.465 -17.184 14.710 1.00 83.69 242 ALA A N 1
ATOM 1950 C CA . ALA A 1 242 ? 4.787 -16.781 15.175 1.00 83.69 242 ALA A CA 1
ATOM 1951 C C . ALA A 1 242 ? 5.814 -16.888 14.041 1.00 83.69 242 ALA A C 1
ATOM 1953 O O . ALA A 1 242 ? 6.555 -15.935 13.787 1.00 83.69 242 ALA A O 1
ATOM 1954 N N . ARG A 1 243 ? 5.800 -18.007 13.307 1.00 86.88 243 ARG A N 1
ATOM 1955 C CA . ARG A 1 243 ? 6.662 -18.229 12.149 1.00 86.88 243 ARG A CA 1
ATOM 1956 C C . ARG A 1 243 ? 6.307 -17.306 10.990 1.00 86.88 243 ARG A C 1
ATOM 1958 O O . ARG A 1 243 ? 7.209 -16.799 10.331 1.00 86.88 243 ARG A O 1
ATOM 1965 N N . GLN A 1 244 ? 5.021 -17.036 10.760 1.00 88.44 244 GLN A N 1
ATOM 1966 C CA . GLN A 1 244 ? 4.591 -16.058 9.758 1.00 88.44 244 GLN A CA 1
ATOM 1967 C C . GLN A 1 244 ? 5.161 -14.668 10.068 1.00 88.44 244 GLN A C 1
ATOM 1969 O O . GLN A 1 244 ? 5.743 -14.036 9.189 1.00 88.44 244 GLN A O 1
ATOM 1974 N N . LEU A 1 245 ? 5.044 -14.205 11.316 1.00 84.25 245 LEU A N 1
ATOM 1975 C CA . LEU A 1 245 ? 5.582 -12.910 11.727 1.00 84.25 245 LEU A CA 1
ATOM 1976 C C . LEU A 1 245 ? 7.106 -12.830 11.541 1.00 84.25 245 LEU A C 1
ATOM 1978 O O . LEU A 1 245 ? 7.598 -11.813 11.059 1.00 84.25 245 LEU A O 1
ATOM 1982 N N . GLU A 1 246 ? 7.840 -13.887 11.890 1.00 88.19 246 GLU A N 1
ATOM 1983 C CA . GLU A 1 246 ? 9.296 -13.968 11.706 1.00 88.19 246 GLU A CA 1
ATOM 1984 C C . GLU A 1 246 ? 9.692 -13.853 10.223 1.00 88.19 246 GLU A C 1
ATOM 1986 O O . GLU A 1 246 ? 10.555 -13.049 9.866 1.00 88.19 246 GLU A O 1
ATOM 1991 N N . LEU A 1 247 ? 9.011 -14.592 9.340 1.00 88.44 247 LEU A N 1
ATOM 1992 C CA . LEU A 1 247 ? 9.255 -14.536 7.895 1.00 88.44 247 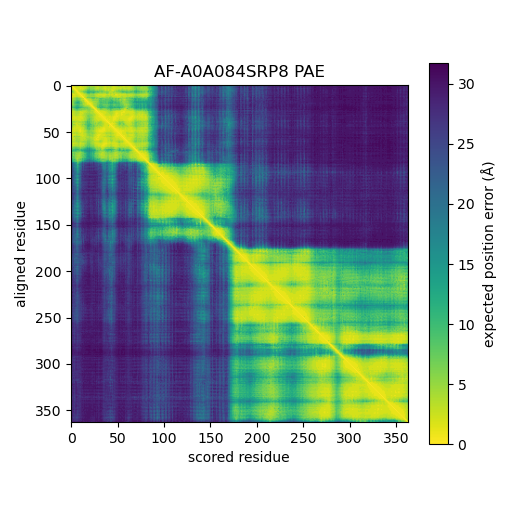LEU A CA 1
ATOM 1993 C C . LEU A 1 247 ? 8.937 -13.148 7.315 1.00 88.44 247 LEU A C 1
ATOM 1995 O O . LEU A 1 247 ? 9.707 -12.623 6.511 1.00 88.44 247 LEU A O 1
ATOM 1999 N N . LEU A 1 248 ? 7.847 -12.512 7.761 1.00 87.81 248 LEU A N 1
ATOM 2000 C CA . LEU A 1 248 ? 7.496 -11.149 7.349 1.00 87.81 248 LEU A CA 1
ATOM 2001 C C . LEU A 1 248 ? 8.502 -10.105 7.865 1.00 87.81 248 LEU A C 1
ATOM 2003 O O . LEU A 1 248 ? 8.788 -9.131 7.171 1.00 87.81 248 LEU A O 1
ATOM 2007 N N . GLN A 1 249 ? 9.075 -10.294 9.057 1.00 86.25 249 GLN A N 1
ATOM 2008 C CA . GLN A 1 249 ? 10.156 -9.438 9.560 1.00 86.25 249 GLN A CA 1
ATOM 2009 C C . GLN A 1 249 ? 11.425 -9.562 8.711 1.00 86.25 249 GLN A C 1
ATOM 2011 O O . GLN A 1 249 ? 12.048 -8.540 8.416 1.00 86.25 249 GLN A O 1
ATOM 2016 N N . GLY A 1 250 ? 11.771 -10.778 8.275 1.00 86.50 250 GLY A N 1
ATOM 2017 C CA . GLY A 1 250 ? 12.840 -11.005 7.299 1.00 86.50 250 GLY A CA 1
ATOM 2018 C C . GLY A 1 250 ? 12.574 -10.257 5.993 1.00 86.50 250 GLY A C 1
ATOM 2019 O O . GLY A 1 250 ? 13.405 -9.464 5.555 1.00 86.50 250 GLY A O 1
ATOM 2020 N N . LEU A 1 251 ? 11.360 -10.392 5.449 1.00 86.38 251 LEU A N 1
ATOM 2021 C CA . LEU A 1 251 ? 10.949 -9.699 4.225 1.00 86.38 251 LEU A CA 1
ATOM 2022 C C . LEU A 1 251 ? 11.024 -8.165 4.362 1.00 86.38 251 LEU A C 1
ATOM 2024 O O . LEU A 1 251 ? 11.453 -7.476 3.439 1.00 86.38 251 LEU A O 1
ATOM 2028 N N . ARG A 1 252 ? 10.651 -7.615 5.528 1.00 85.69 252 ARG A N 1
ATOM 2029 C CA . ARG A 1 252 ? 10.796 -6.181 5.844 1.00 85.69 252 ARG A CA 1
ATOM 2030 C C . ARG A 1 252 ? 12.256 -5.743 5.864 1.00 85.69 252 ARG A C 1
ATOM 2032 O O . ARG A 1 252 ? 12.548 -4.640 5.411 1.00 85.69 252 ARG A O 1
ATOM 2039 N N . ALA A 1 253 ? 13.158 -6.558 6.404 1.00 83.12 253 ALA A N 1
ATOM 2040 C CA . ALA A 1 253 ? 14.583 -6.243 6.411 1.00 83.12 253 ALA A CA 1
ATOM 2041 C C . ALA A 1 253 ? 15.153 -6.227 4.986 1.00 83.12 253 ALA A C 1
ATOM 2043 O O . ALA A 1 253 ? 15.855 -5.287 4.629 1.00 83.12 253 ALA A O 1
ATOM 2044 N N . GLU A 1 254 ? 14.777 -7.201 4.157 1.00 80.75 254 GLU A N 1
ATOM 2045 C CA . GLU A 1 254 ? 15.172 -7.250 2.746 1.00 80.75 254 GLU A CA 1
ATOM 2046 C C . GLU A 1 254 ? 14.639 -6.047 1.958 1.00 80.75 254 GLU A C 1
ATOM 2048 O O . GLU A 1 254 ? 15.398 -5.389 1.253 1.00 80.75 254 GLU A O 1
ATOM 2053 N N . ALA A 1 255 ? 13.366 -5.687 2.146 1.00 80.06 255 ALA A N 1
ATOM 2054 C CA . ALA A 1 255 ? 12.771 -4.506 1.518 1.00 80.06 255 ALA A CA 1
ATOM 2055 C C . ALA A 1 255 ? 13.438 -3.185 1.951 1.00 80.06 255 ALA A C 1
ATOM 2057 O O . ALA A 1 255 ? 13.374 -2.193 1.229 1.00 80.06 255 ALA A O 1
ATOM 2058 N N . ARG A 1 256 ? 14.069 -3.153 3.134 1.00 77.44 256 ARG A N 1
ATOM 2059 C CA . ARG A 1 256 ? 14.814 -1.987 3.631 1.00 77.44 256 ARG A CA 1
ATOM 2060 C C . ARG A 1 256 ? 16.211 -1.879 3.016 1.00 77.44 256 ARG A C 1
ATOM 2062 O O . ARG A 1 256 ? 16.738 -0.772 2.945 1.00 77.44 256 ARG A O 1
ATOM 2069 N N . ASP A 1 257 ? 16.804 -3.001 2.617 1.00 74.69 257 ASP A N 1
ATOM 2070 C CA . ASP A 1 257 ? 18.215 -3.116 2.242 1.00 74.69 257 ASP A CA 1
ATOM 2071 C C . ASP A 1 257 ? 18.413 -3.480 0.760 1.00 74.69 257 ASP A C 1
ATOM 2073 O O . ASP A 1 257 ? 19.222 -4.336 0.404 1.00 74.69 257 ASP A O 1
ATOM 2077 N N . GLU A 1 258 ? 17.684 -2.808 -0.137 1.00 70.88 258 GLU A N 1
ATOM 2078 C CA . GLU A 1 258 ? 17.905 -2.933 -1.587 1.00 70.88 258 GLU A CA 1
ATOM 2079 C C . GLU A 1 258 ? 19.351 -2.556 -1.967 1.00 70.88 258 GLU A C 1
ATOM 2081 O O . GLU A 1 258 ? 19.985 -3.213 -2.794 1.00 70.88 258 GLU A O 1
ATOM 2086 N N . GLN A 1 259 ? 19.913 -1.538 -1.305 1.00 64.62 259 GLN A N 1
ATOM 2087 C CA . GLN A 1 259 ? 21.304 -1.130 -1.505 1.00 64.62 259 GLN A CA 1
ATOM 2088 C C . GLN A 1 259 ? 22.302 -2.194 -1.038 1.00 64.62 259 GLN A C 1
ATOM 2090 O O . GLN A 1 259 ? 23.266 -2.462 -1.755 1.00 64.62 259 GLN A O 1
ATOM 2095 N N . GLY A 1 260 ? 22.088 -2.836 0.114 1.00 68.25 260 GLY A N 1
ATOM 2096 C CA . GLY A 1 260 ? 22.932 -3.945 0.553 1.00 68.25 260 GLY A CA 1
ATOM 2097 C C . GLY A 1 260 ? 22.790 -5.173 -0.341 1.00 68.25 260 GLY A C 1
ATOM 2098 O O . GLY A 1 260 ? 23.787 -5.843 -0.609 1.00 68.25 260 GLY A O 1
ATOM 2099 N N . ALA A 1 261 ? 21.600 -5.438 -0.888 1.00 70.38 261 ALA A N 1
ATOM 2100 C CA . ALA A 1 261 ? 21.401 -6.488 -1.887 1.00 70.38 261 ALA A CA 1
ATOM 2101 C C . ALA A 1 261 ? 22.222 -6.233 -3.164 1.00 70.38 261 ALA A C 1
ATOM 2103 O O . ALA A 1 261 ? 22.925 -7.135 -3.622 1.00 70.38 261 ALA A O 1
ATOM 2104 N N . ALA A 1 262 ? 22.210 -5.001 -3.684 1.00 74.06 262 ALA A N 1
ATOM 2105 C CA . ALA A 1 262 ? 23.020 -4.600 -4.836 1.00 74.06 262 ALA A CA 1
ATOM 2106 C C . ALA A 1 262 ? 24.534 -4.688 -4.545 1.00 74.06 262 ALA A C 1
ATOM 2108 O O . ALA A 1 262 ? 25.295 -5.249 -5.337 1.00 74.06 262 ALA A O 1
ATOM 2109 N N . GLN A 1 263 ? 24.973 -4.217 -3.370 1.00 75.81 263 GLN A N 1
ATOM 2110 C CA . GLN A 1 263 ? 26.382 -4.257 -2.960 1.00 75.81 263 GLN A CA 1
ATOM 2111 C C . GLN A 1 263 ? 26.912 -5.684 -2.781 1.00 75.81 263 GLN A C 1
ATOM 2113 O O . GLN A 1 263 ? 28.040 -5.961 -3.188 1.00 75.81 263 GLN A O 1
ATOM 2118 N N . LYS A 1 264 ? 26.111 -6.607 -2.227 1.00 76.31 264 LYS A N 1
ATOM 2119 C CA . LYS A 1 264 ? 26.495 -8.023 -2.056 1.00 76.31 264 LYS A CA 1
ATOM 2120 C C . LYS A 1 264 ? 26.876 -8.699 -3.370 1.00 76.31 264 LYS A C 1
ATOM 2122 O O . LYS A 1 264 ? 27.666 -9.638 -3.359 1.00 76.31 264 LYS A O 1
ATOM 2127 N N . ILE A 1 265 ? 26.326 -8.229 -4.485 1.00 74.44 265 ILE A N 1
ATOM 2128 C CA . ILE A 1 265 ? 26.609 -8.769 -5.815 1.00 74.44 265 ILE A CA 1
ATOM 2129 C C . ILE A 1 265 ? 27.514 -7.861 -6.659 1.00 74.44 265 ILE A C 1
ATOM 2131 O O . ILE A 1 265 ? 27.694 -8.137 -7.843 1.00 74.44 265 ILE A O 1
ATOM 2135 N N . GLY A 1 266 ? 28.081 -6.805 -6.062 1.00 79.94 266 GLY A N 1
ATOM 2136 C CA . GLY A 1 266 ? 29.029 -5.897 -6.710 1.00 79.94 266 GLY A CA 1
ATOM 2137 C C . GLY A 1 266 ? 28.411 -4.913 -7.707 1.00 79.94 266 GLY A C 1
ATOM 2138 O O . GLY A 1 266 ? 29.136 -4.371 -8.538 1.00 79.94 266 GLY A O 1
ATOM 2139 N N . LEU A 1 267 ? 27.096 -4.678 -7.650 1.00 84.38 267 LEU A N 1
ATOM 2140 C CA . LEU A 1 267 ? 26.396 -3.755 -8.545 1.00 84.38 267 LEU A CA 1
ATOM 2141 C C . LEU A 1 267 ? 25.994 -2.465 -7.823 1.00 84.38 267 LEU A C 1
ATOM 2143 O O . LEU A 1 267 ? 25.767 -2.434 -6.613 1.00 84.38 267 LEU A O 1
ATOM 2147 N N . SER A 1 268 ? 25.870 -1.381 -8.588 1.00 85.12 268 SER A N 1
ATOM 2148 C CA . SER A 1 268 ? 25.167 -0.184 -8.121 1.00 85.12 268 SER A CA 1
ATOM 2149 C C . SER A 1 268 ? 23.661 -0.476 -7.997 1.00 85.12 268 SER A C 1
ATOM 2151 O O . SER A 1 268 ? 23.144 -1.418 -8.597 1.00 85.12 268 SER A O 1
ATOM 2153 N N . GLU A 1 269 ? 22.923 0.377 -7.287 1.00 81.69 269 GLU A N 1
ATOM 2154 C CA . GLU A 1 269 ? 21.465 0.246 -7.143 1.00 81.69 269 GLU A CA 1
ATOM 2155 C C . GLU A 1 269 ? 20.732 0.241 -8.501 1.00 81.69 269 GLU A C 1
ATOM 2157 O O . GLU A 1 269 ? 19.789 -0.517 -8.727 1.00 81.69 269 GLU A O 1
ATOM 2162 N N . PHE A 1 270 ? 21.196 1.059 -9.450 1.00 84.75 270 PHE A N 1
ATOM 2163 C CA . PHE A 1 270 ? 20.593 1.146 -10.778 1.00 84.75 270 PHE A CA 1
ATOM 2164 C C . PHE A 1 270 ? 21.027 -0.004 -11.698 1.00 84.75 270 PHE A C 1
ATOM 2166 O O . PHE A 1 270 ? 20.184 -0.565 -12.397 1.00 84.75 270 PHE A O 1
ATOM 2173 N N . ALA A 1 271 ? 22.293 -0.427 -11.646 1.00 86.25 271 ALA A N 1
ATOM 2174 C CA . ALA A 1 271 ? 22.765 -1.605 -12.369 1.00 86.25 271 ALA A CA 1
ATOM 2175 C C . ALA A 1 271 ? 22.081 -2.877 -11.851 1.00 86.25 271 ALA A C 1
ATOM 2177 O O . ALA A 1 271 ? 21.737 -3.745 -12.644 1.00 86.25 271 ALA A O 1
ATOM 2178 N N . PHE A 1 272 ? 21.795 -2.970 -10.551 1.00 84.75 272 PHE A N 1
ATOM 2179 C CA . PHE A 1 272 ? 21.022 -4.074 -9.983 1.00 84.75 272 PHE A CA 1
ATOM 2180 C C . PHE A 1 272 ? 19.596 -4.132 -10.538 1.00 84.75 272 PHE A C 1
ATOM 2182 O O . PHE A 1 272 ? 19.105 -5.199 -10.912 1.00 84.75 272 PHE A O 1
ATOM 2189 N N . ALA A 1 273 ? 18.946 -2.977 -10.671 1.00 84.19 273 ALA A N 1
ATOM 2190 C CA . ALA A 1 273 ? 17.622 -2.912 -11.265 1.00 84.19 273 ALA A CA 1
ATOM 2191 C C . ALA A 1 273 ? 17.628 -3.275 -12.764 1.00 84.19 273 ALA A C 1
ATOM 2193 O O . ALA A 1 273 ? 16.731 -3.985 -13.224 1.00 84.19 273 ALA A O 1
ATOM 2194 N N . ILE A 1 274 ? 18.666 -2.878 -13.514 1.00 87.56 274 ILE A N 1
ATOM 2195 C CA . ILE A 1 274 ? 18.871 -3.316 -14.906 1.00 87.56 274 ILE A CA 1
ATOM 2196 C C . ILE A 1 274 ? 19.113 -4.829 -14.963 1.00 87.56 274 ILE A C 1
ATOM 2198 O O . ILE A 1 274 ? 18.507 -5.505 -15.790 1.00 87.56 274 ILE A O 1
ATOM 2202 N N . TYR A 1 275 ? 19.944 -5.374 -14.073 1.00 87.38 275 TYR A N 1
ATOM 2203 C CA . TYR A 1 275 ? 20.214 -6.809 -13.978 1.00 87.38 275 TYR A CA 1
ATOM 2204 C C . TYR A 1 275 ? 18.920 -7.613 -13.797 1.00 87.38 275 TYR A C 1
ATOM 2206 O O . TYR A 1 275 ? 18.693 -8.582 -14.517 1.00 87.38 275 TYR A O 1
ATOM 2214 N N . GLY A 1 276 ? 18.002 -7.149 -12.944 1.00 83.75 276 GLY A N 1
ATOM 2215 C CA . GLY A 1 276 ? 16.679 -7.760 -12.803 1.00 83.75 276 GLY A CA 1
ATOM 2216 C C . GLY A 1 276 ? 15.836 -7.756 -14.086 1.00 83.75 276 GLY A C 1
ATOM 2217 O O . GLY A 1 276 ? 15.094 -8.701 -14.343 1.00 83.75 276 GLY A O 1
ATOM 2218 N N . VAL A 1 277 ? 15.970 -6.735 -14.941 1.00 86.25 277 VAL A N 1
ATOM 2219 C CA . VAL A 1 277 ? 15.314 -6.714 -16.264 1.00 86.25 277 VAL A CA 1
ATOM 2220 C C . VAL A 1 277 ? 15.932 -7.743 -17.221 1.00 86.25 277 VAL A C 1
ATOM 2222 O O . VAL A 1 277 ? 15.209 -8.309 -18.048 1.00 86.25 277 VAL A O 1
ATOM 2225 N N . LEU A 1 278 ? 17.246 -7.974 -17.122 1.00 86.06 278 LEU A N 1
ATOM 2226 C CA . LEU A 1 278 ? 17.990 -8.932 -17.948 1.00 86.06 278 LEU A CA 1
ATOM 2227 C C . LEU A 1 278 ? 17.745 -10.389 -17.535 1.00 86.06 278 LEU A C 1
ATOM 2229 O O . LEU A 1 278 ? 17.760 -11.266 -18.396 1.00 86.06 278 LEU A O 1
ATOM 2233 N N . GLU A 1 279 ? 17.495 -10.643 -16.250 1.00 81.81 279 GLU A N 1
ATOM 2234 C CA . GLU A 1 279 ? 17.192 -11.983 -15.732 1.00 81.81 279 GLU A CA 1
ATOM 2235 C C . GLU A 1 279 ? 15.836 -12.535 -16.202 1.00 81.81 279 GLU A C 1
ATOM 2237 O O . GLU A 1 279 ? 15.625 -13.744 -16.188 1.00 81.81 279 GLU A O 1
ATOM 2242 N N . GLU A 1 280 ? 14.934 -11.673 -16.690 1.00 67.44 280 GLU A N 1
ATOM 2243 C CA . GLU A 1 280 ? 13.583 -12.049 -17.140 1.00 67.44 280 GLU A CA 1
ATOM 2244 C C . GLU A 1 280 ? 12.769 -12.805 -16.060 1.00 67.44 280 GLU A C 1
ATOM 2246 O O . GLU A 1 280 ? 11.897 -13.608 -16.389 1.00 67.44 280 GLU A O 1
ATOM 2251 N N . GLY A 1 281 ? 13.011 -12.531 -14.770 1.00 61.84 281 GLY A N 1
ATOM 2252 C CA . GLY A 1 281 ? 12.363 -13.226 -13.653 1.00 61.84 281 GLY A CA 1
ATOM 2253 C C . GLY A 1 281 ? 12.608 -12.579 -12.281 1.00 61.84 281 GLY A C 1
ATOM 2254 O O . GLY A 1 281 ? 13.335 -11.585 -12.188 1.00 61.84 281 GLY A O 1
ATOM 2255 N N . PRO A 1 282 ? 11.975 -13.104 -11.214 1.00 58.41 282 PRO A N 1
ATOM 2256 C CA . PRO A 1 282 ? 12.203 -12.645 -9.848 1.00 58.41 282 PRO A CA 1
ATOM 2257 C C . PRO A 1 282 ? 13.676 -12.833 -9.472 1.00 58.41 282 PRO A C 1
ATOM 2259 O O . PRO A 1 282 ? 14.256 -13.898 -9.683 1.00 58.41 282 PRO A O 1
ATOM 2262 N N . LEU A 1 283 ? 14.288 -11.786 -8.916 1.00 66.69 283 LEU A N 1
ATOM 2263 C CA . LEU A 1 283 ? 15.686 -11.851 -8.508 1.00 66.69 283 LEU A CA 1
ATOM 2264 C C . LEU A 1 283 ? 15.871 -12.874 -7.376 1.00 66.69 283 LEU A C 1
ATOM 2266 O O . LEU A 1 283 ? 15.067 -12.879 -6.434 1.00 66.69 283 LEU A O 1
ATOM 2270 N N . PRO A 1 284 ? 16.928 -13.704 -7.437 1.00 61.34 284 PRO A N 1
ATOM 2271 C CA . PRO A 1 284 ? 17.272 -14.611 -6.353 1.00 61.34 284 PRO A CA 1
ATOM 2272 C C . PRO A 1 284 ? 17.551 -13.854 -5.045 1.00 61.34 284 PRO A C 1
ATOM 2274 O O . PRO A 1 284 ? 17.921 -12.678 -5.057 1.00 61.34 284 PRO A O 1
ATOM 2277 N N . GLN A 1 285 ? 17.400 -14.527 -3.905 1.00 59.66 285 GLN A N 1
ATOM 2278 C CA . GLN A 1 285 ? 17.586 -13.908 -2.592 1.00 59.66 285 GLN A CA 1
ATOM 2279 C C . GLN A 1 285 ? 19.027 -13.422 -2.387 1.00 59.66 285 GLN A C 1
ATOM 2281 O O . GLN A 1 285 ? 19.992 -14.168 -2.558 1.00 59.66 285 GLN A O 1
ATOM 2286 N N . ALA A 1 286 ? 19.194 -12.177 -1.943 1.00 51.75 286 ALA A N 1
ATOM 2287 C CA . ALA A 1 286 ? 20.514 -11.616 -1.686 1.00 51.75 286 ALA A CA 1
ATOM 2288 C C . ALA A 1 286 ? 21.151 -12.215 -0.413 1.00 51.75 286 ALA A C 1
ATOM 2290 O O . ALA A 1 286 ? 21.035 -11.659 0.684 1.00 51.75 286 ALA A O 1
ATOM 2291 N N . GLY A 1 287 ? 21.876 -13.328 -0.563 1.00 48.50 287 GLY A N 1
ATOM 2292 C CA . GLY A 1 287 ? 22.657 -13.962 0.507 1.00 48.50 287 GLY A CA 1
ATOM 2293 C C . GLY A 1 287 ? 22.336 -15.430 0.802 1.00 48.50 287 GLY A C 1
ATOM 2294 O O . GLY A 1 287 ? 22.851 -15.944 1.793 1.00 48.50 287 GLY A O 1
ATOM 2295 N N . GLU A 1 288 ? 21.527 -16.115 -0.013 1.00 53.62 288 GLU A N 1
ATOM 2296 C CA . GLU A 1 288 ? 21.446 -17.581 0.061 1.00 53.62 288 GLU A CA 1
ATOM 2297 C C . GLU A 1 288 ? 22.733 -18.210 -0.525 1.00 53.62 288 GLU A C 1
ATOM 2299 O O . GLU A 1 288 ? 23.177 -17.802 -1.602 1.00 53.62 288 GLU A O 1
ATOM 2304 N N . PRO A 1 289 ? 23.349 -19.187 0.167 1.00 48.41 289 PRO A N 1
ATOM 2305 C CA . PRO A 1 289 ? 24.687 -19.697 -0.152 1.00 48.41 289 PRO A CA 1
ATOM 2306 C C . PRO A 1 289 ? 24.799 -20.482 -1.473 1.00 48.41 289 PRO A C 1
ATOM 2308 O O . PRO A 1 289 ? 25.916 -20.677 -1.943 1.00 48.41 289 PRO A O 1
ATOM 2311 N N . ASP A 1 290 ? 23.681 -20.876 -2.092 1.00 55.00 290 ASP A N 1
ATOM 2312 C CA . ASP A 1 290 ? 23.651 -21.727 -3.296 1.00 55.00 290 ASP A CA 1
ATOM 2313 C C . ASP A 1 290 ? 23.167 -21.007 -4.571 1.00 55.00 290 ASP A C 1
ATOM 2315 O O . ASP A 1 290 ? 22.969 -21.632 -5.616 1.00 55.00 290 ASP A O 1
ATOM 2319 N N . ILE A 1 291 ? 22.973 -19.685 -4.527 1.00 62.09 291 ILE A N 1
ATOM 2320 C CA . ILE A 1 291 ? 22.547 -18.925 -5.707 1.00 62.0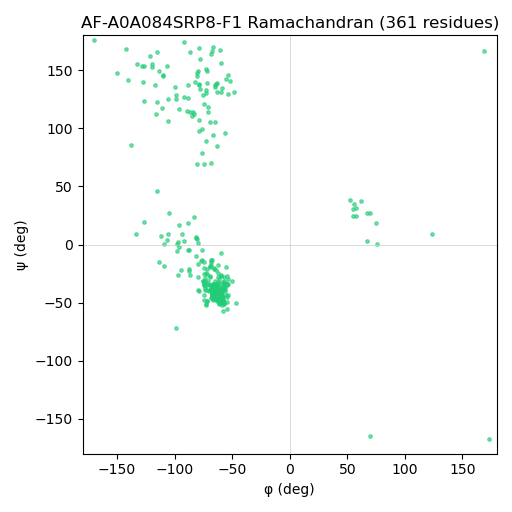9 291 ILE A CA 1
ATOM 2321 C C . ILE A 1 291 ? 23.759 -18.579 -6.572 1.00 62.09 291 ILE A C 1
ATOM 2323 O O . ILE A 1 291 ? 24.584 -17.731 -6.222 1.00 62.09 291 ILE A O 1
ATOM 2327 N N . VAL A 1 292 ? 23.811 -19.176 -7.762 1.00 65.62 292 VAL A N 1
ATOM 2328 C CA . VAL A 1 292 ? 24.734 -18.777 -8.827 1.00 65.62 292 VAL A CA 1
ATOM 2329 C C . VAL A 1 292 ? 24.107 -17.625 -9.604 1.00 65.62 292 VAL A C 1
ATOM 2331 O O . VAL A 1 292 ? 23.112 -17.804 -10.302 1.00 65.62 292 VAL A O 1
ATOM 2334 N N . TYR A 1 293 ? 24.685 -16.435 -9.473 1.00 72.56 293 TYR A N 1
ATOM 2335 C CA . TYR A 1 293 ? 24.298 -15.292 -10.294 1.00 72.56 293 TYR A CA 1
ATOM 2336 C C . TYR A 1 293 ? 24.965 -15.365 -11.672 1.00 72.56 293 TYR A C 1
ATOM 2338 O O . TYR A 1 293 ? 26.102 -15.824 -11.792 1.00 72.56 293 TYR A O 1
ATOM 2346 N N . ASP A 1 294 ? 24.288 -14.865 -12.705 1.00 81.00 294 ASP A N 1
ATOM 2347 C CA . ASP A 1 294 ? 24.859 -14.788 -14.047 1.00 81.00 294 ASP A CA 1
ATOM 2348 C C . ASP A 1 294 ? 25.816 -13.588 -14.144 1.00 81.00 294 ASP A C 1
ATOM 2350 O O . ASP A 1 294 ? 25.410 -12.440 -14.350 1.00 81.00 294 ASP A O 1
ATOM 2354 N N . GLU A 1 295 ? 27.114 -13.858 -13.992 1.00 83.19 295 GLU A N 1
ATOM 2355 C CA . GLU A 1 295 ? 28.173 -12.846 -14.083 1.00 83.19 295 GLU A CA 1
ATOM 2356 C C . GLU A 1 295 ? 28.174 -12.103 -15.428 1.00 83.19 295 GLU A C 1
ATOM 2358 O O . GLU A 1 295 ? 28.449 -10.904 -15.467 1.00 83.19 295 GLU A O 1
ATOM 2363 N N . SER A 1 296 ? 27.778 -12.759 -16.526 1.00 84.75 296 SER A N 1
ATOM 2364 C CA . SER A 1 296 ? 27.709 -12.109 -17.839 1.00 84.75 296 SER A CA 1
ATOM 2365 C C . SER A 1 296 ? 26.598 -11.058 -17.896 1.00 84.75 296 SER A C 1
ATOM 2367 O O . SER A 1 296 ? 26.773 -9.977 -18.466 1.00 84.75 296 SER A O 1
ATOM 2369 N N . ARG A 1 297 ? 25.460 -11.332 -17.247 1.00 85.31 297 ARG A N 1
ATOM 2370 C CA . ARG A 1 297 ? 24.342 -10.387 -17.138 1.00 85.31 297 ARG A CA 1
ATOM 2371 C C . ARG A 1 297 ? 24.629 -9.271 -16.144 1.00 85.31 297 ARG A C 1
ATOM 2373 O O . ARG A 1 297 ? 24.193 -8.146 -16.387 1.00 85.31 297 ARG A O 1
ATOM 2380 N N . LYS A 1 298 ? 25.380 -9.533 -15.068 1.00 88.06 298 LYS A N 1
ATOM 2381 C CA . LYS A 1 298 ? 25.862 -8.477 -14.158 1.00 88.06 298 LYS A CA 1
ATOM 2382 C C . LYS A 1 298 ? 26.756 -7.486 -14.889 1.00 88.06 298 LYS A C 1
ATOM 2384 O O . LYS A 1 298 ? 26.519 -6.282 -14.824 1.00 88.06 298 LYS A O 1
ATOM 2389 N N . GLU A 1 299 ? 27.743 -7.993 -15.623 1.00 88.19 299 GLU A N 1
ATOM 2390 C CA . GLU A 1 299 ? 28.657 -7.159 -16.399 1.00 88.19 299 GLU A CA 1
ATOM 2391 C C . GLU A 1 299 ? 27.896 -6.362 -17.468 1.00 88.19 299 GLU A C 1
ATOM 2393 O O . GLU A 1 299 ? 28.080 -5.151 -17.599 1.00 88.19 299 GLU A O 1
ATOM 2398 N N . LEU A 1 300 ? 26.950 -7.003 -18.166 1.00 89.56 300 LEU A N 1
ATOM 2399 C CA . LEU A 1 300 ? 26.080 -6.327 -19.126 1.00 89.56 300 LEU A CA 1
ATOM 2400 C C . LEU A 1 300 ? 25.241 -5.215 -18.478 1.00 89.56 300 LEU A C 1
ATOM 2402 O O . LEU A 1 300 ? 25.092 -4.150 -19.078 1.00 89.56 300 LEU A O 1
ATOM 2406 N N . ALA A 1 301 ? 24.710 -5.428 -17.273 1.00 90.19 301 ALA A N 1
ATOM 2407 C CA . ALA A 1 301 ? 23.937 -4.418 -16.556 1.00 90.19 301 ALA A CA 1
ATOM 2408 C C . ALA A 1 301 ? 24.781 -3.180 -16.212 1.00 90.19 301 ALA A C 1
ATOM 2410 O O . ALA A 1 301 ? 24.336 -2.055 -16.454 1.00 90.19 301 ALA A O 1
ATOM 2411 N N . SER A 1 302 ? 26.014 -3.382 -15.737 1.00 91.62 302 SER A N 1
ATOM 2412 C CA . SER A 1 302 ? 26.976 -2.299 -15.486 1.00 91.62 302 SER A CA 1
ATOM 2413 C C . SER A 1 302 ? 27.342 -1.553 -16.769 1.00 91.62 302 SER A C 1
ATOM 2415 O O . SER A 1 302 ? 27.258 -0.327 -16.813 1.00 91.62 302 SER A O 1
ATOM 2417 N N . ILE A 1 303 ? 27.642 -2.275 -17.855 1.00 91.69 303 ILE A N 1
ATOM 2418 C CA . ILE A 1 303 ? 27.962 -1.676 -19.160 1.00 91.69 303 ILE A CA 1
ATOM 2419 C C . ILE A 1 303 ? 26.785 -0.856 -19.704 1.00 91.69 303 ILE A C 1
ATOM 2421 O O . ILE A 1 303 ? 26.989 0.194 -20.320 1.00 91.69 303 ILE A O 1
ATOM 2425 N N . ILE A 1 304 ? 25.549 -1.337 -19.536 1.00 91.38 304 ILE A N 1
ATOM 2426 C CA . ILE A 1 304 ? 24.358 -0.600 -19.968 1.00 91.38 304 ILE A CA 1
ATOM 2427 C C . ILE A 1 304 ? 24.196 0.666 -19.135 1.00 91.38 304 ILE A C 1
ATOM 2429 O O . ILE A 1 304 ? 23.963 1.712 -19.736 1.00 91.38 304 ILE A O 1
ATOM 2433 N N . GLN A 1 305 ? 24.347 0.591 -17.808 1.00 92.06 305 GLN A N 1
ATOM 2434 C CA . GLN A 1 305 ? 24.308 1.772 -16.945 1.00 92.06 305 GLN A CA 1
ATOM 2435 C C . GLN A 1 305 ? 25.323 2.825 -17.410 1.00 92.06 305 GLN A C 1
ATOM 2437 O O . GLN A 1 305 ? 24.933 3.952 -17.707 1.00 92.06 305 GLN A O 1
ATOM 2442 N N . GLU A 1 306 ? 26.600 2.459 -17.527 1.00 92.00 306 GLU A N 1
ATOM 2443 C CA . GLU A 1 306 ? 27.662 3.391 -17.929 1.00 92.00 306 GLU A CA 1
ATOM 2444 C C . GLU A 1 306 ? 27.371 4.038 -19.291 1.00 92.00 306 GLU A C 1
ATOM 2446 O O . GLU A 1 306 ? 27.693 5.200 -19.534 1.00 92.00 306 GLU A O 1
ATOM 2451 N N . ALA A 1 307 ? 26.726 3.295 -20.194 1.00 89.94 307 ALA A N 1
ATOM 2452 C CA . ALA A 1 307 ? 26.385 3.770 -21.527 1.00 89.94 307 ALA A CA 1
ATOM 2453 C C . ALA A 1 307 ? 25.174 4.721 -21.573 1.00 89.94 307 ALA A C 1
ATOM 2455 O O . ALA A 1 307 ? 24.960 5.347 -22.615 1.00 89.94 307 ALA A O 1
ATOM 2456 N N . ILE A 1 308 ? 24.376 4.806 -20.503 1.00 90.31 308 ILE A N 1
ATOM 2457 C CA . ILE A 1 308 ? 23.206 5.696 -20.407 1.00 90.31 308 ILE A CA 1
ATOM 2458 C C . ILE A 1 308 ? 23.362 6.799 -19.360 1.00 90.31 308 ILE A C 1
ATOM 2460 O O . ILE A 1 308 ? 22.620 7.778 -19.430 1.00 90.31 308 ILE A O 1
ATOM 2464 N N . ASP A 1 309 ? 24.333 6.683 -18.448 1.00 88.19 309 ASP A N 1
ATOM 2465 C CA . ASP A 1 309 ? 24.660 7.708 -17.449 1.00 88.19 309 ASP A CA 1
ATOM 2466 C C . ASP A 1 309 ? 24.748 9.120 -18.079 1.00 88.19 309 ASP A C 1
ATOM 2468 O O . ASP A 1 309 ? 23.985 9.990 -17.641 1.00 88.19 309 ASP A O 1
ATOM 2472 N N . PRO A 1 310 ? 25.495 9.346 -19.188 1.00 88.81 310 PRO A N 1
ATOM 2473 C CA . PRO A 1 310 ? 25.595 10.672 -19.808 1.00 88.81 310 PRO A CA 1
ATOM 2474 C C . PRO A 1 310 ? 24.259 11.223 -20.321 1.00 88.81 310 PRO A C 1
ATOM 2476 O O . PRO A 1 310 ? 24.042 12.431 -20.313 1.00 88.81 310 PRO A O 1
ATOM 2479 N N . SER A 1 311 ? 23.354 10.350 -20.778 1.00 85.25 311 SER A N 1
ATOM 2480 C CA . SER A 1 311 ? 22.023 10.749 -21.248 1.00 85.25 311 SER A CA 1
ATOM 2481 C C . SER A 1 311 ? 21.100 11.113 -20.085 1.00 85.25 311 SER A C 1
ATOM 2483 O O . SER A 1 311 ? 20.285 12.021 -20.218 1.00 85.25 311 SER A O 1
ATOM 2485 N N . THR A 1 312 ? 21.232 10.426 -18.947 1.00 83.88 312 THR A N 1
ATOM 2486 C CA . THR A 1 312 ? 20.415 10.680 -17.748 1.00 83.88 312 THR A CA 1
ATOM 2487 C C . THR A 1 312 ? 20.883 11.876 -16.917 1.00 83.88 312 THR A C 1
ATOM 2489 O O . THR A 1 312 ? 20.104 12.396 -16.123 1.00 83.88 312 THR A O 1
ATOM 2492 N N . ASP A 1 313 ? 22.119 12.342 -17.118 1.00 84.31 313 ASP A N 1
ATOM 2493 C CA . ASP A 1 313 ? 22.654 13.550 -16.472 1.00 84.31 313 ASP A CA 1
ATOM 2494 C C . ASP A 1 313 ? 22.114 14.854 -17.089 1.00 84.31 313 ASP A C 1
ATOM 2496 O O . ASP A 1 313 ? 22.240 15.935 -16.506 1.00 84.31 313 ASP A O 1
ATOM 2500 N N . ILE A 1 314 ? 21.484 14.773 -18.264 1.00 83.62 314 ILE A N 1
ATOM 2501 C CA . ILE A 1 314 ? 20.878 15.918 -18.945 1.00 83.62 314 ILE A CA 1
ATOM 2502 C C . ILE A 1 314 ? 19.559 16.292 -18.248 1.00 83.62 314 ILE A C 1
ATOM 2504 O O . ILE A 1 314 ? 18.662 15.465 -18.102 1.00 83.62 314 ILE A O 1
ATOM 2508 N N . ILE A 1 315 ? 19.391 17.569 -17.886 1.00 79.38 315 ILE A N 1
ATOM 2509 C CA . ILE A 1 315 ? 18.130 18.093 -17.321 1.00 79.38 315 ILE A CA 1
ATOM 2510 C C . ILE A 1 315 ? 16.979 17.861 -18.309 1.00 79.38 315 ILE A C 1
ATOM 2512 O O . ILE A 1 315 ? 17.138 18.127 -19.510 1.00 79.38 315 ILE A O 1
ATOM 2516 N N . ASP A 1 316 ? 15.834 17.384 -17.814 1.00 82.44 316 ASP A N 1
ATOM 2517 C CA . ASP A 1 316 ? 14.644 17.068 -18.613 1.00 82.44 316 ASP A CA 1
ATOM 2518 C C . ASP A 1 316 ? 14.883 16.033 -19.731 1.00 82.44 316 ASP A C 1
ATOM 2520 O O . ASP A 1 316 ? 14.140 15.976 -20.714 1.00 82.44 316 ASP A O 1
ATOM 2524 N N . TRP A 1 317 ? 15.896 15.165 -19.619 1.00 85.62 317 TRP A N 1
ATOM 2525 C CA . TRP A 1 317 ? 16.140 14.109 -20.617 1.00 85.62 317 TRP A CA 1
ATOM 2526 C C . TRP A 1 317 ? 14.893 13.240 -20.881 1.00 85.62 317 TRP A C 1
ATOM 2528 O O . TRP A 1 317 ? 14.673 12.769 -21.997 1.00 85.62 317 TRP A O 1
ATOM 2538 N N . ALA A 1 318 ? 14.031 13.080 -19.871 1.00 83.62 318 ALA A N 1
ATOM 2539 C CA . ALA A 1 318 ? 12.790 12.314 -19.944 1.00 83.62 318 ALA A CA 1
ATOM 2540 C C . ALA A 1 318 ? 11.712 12.936 -20.856 1.00 83.62 318 ALA A C 1
ATOM 2542 O O . ALA A 1 318 ? 10.744 12.251 -21.190 1.00 83.62 318 ALA A O 1
ATOM 2543 N N . THR A 1 319 ? 11.858 14.196 -21.280 1.00 85.25 319 THR A N 1
ATOM 2544 C CA . THR A 1 319 ? 10.966 14.857 -22.256 1.00 85.25 319 THR A CA 1
ATOM 2545 C C . THR A 1 319 ? 11.643 15.088 -23.611 1.00 85.25 319 THR A C 1
ATOM 2547 O O . THR A 1 319 ? 10.960 15.234 -24.621 1.00 85.25 319 THR A O 1
ATOM 2550 N N . LYS A 1 320 ? 12.980 15.048 -23.660 1.00 87.44 320 LYS A N 1
ATOM 2551 C CA . LYS A 1 320 ? 13.790 15.238 -24.872 1.00 87.44 320 LYS A CA 1
ATOM 2552 C C . LYS A 1 320 ? 13.827 13.977 -25.743 1.00 87.44 320 LYS A C 1
ATOM 2554 O O . LYS A 1 320 ? 14.460 12.977 -25.398 1.00 87.44 320 LYS A O 1
ATOM 2559 N N . GLU A 1 321 ? 13.127 14.003 -26.879 1.00 88.06 321 GLU A N 1
ATOM 2560 C CA . GLU A 1 321 ? 12.999 12.834 -27.764 1.00 88.06 321 GLU A CA 1
ATOM 2561 C C . GLU A 1 321 ? 14.320 12.390 -28.404 1.00 88.06 321 GLU A C 1
ATOM 2563 O O . GLU A 1 321 ? 14.539 11.193 -28.609 1.00 88.06 321 GLU A O 1
ATOM 2568 N N . ASP A 1 322 ? 15.201 13.337 -28.715 1.00 88.69 322 ASP A N 1
ATOM 2569 C CA . ASP A 1 322 ? 16.537 13.101 -29.258 1.00 88.69 322 ASP A CA 1
ATOM 2570 C C . ASP A 1 322 ? 17.407 12.321 -28.266 1.00 88.69 322 ASP A C 1
ATOM 2572 O O . ASP A 1 322 ? 17.941 11.269 -28.630 1.00 88.69 322 ASP A O 1
ATOM 2576 N N . VAL A 1 323 ? 17.435 12.754 -27.001 1.00 88.88 323 VAL A N 1
ATOM 2577 C CA . VAL A 1 323 ? 18.158 12.079 -25.912 1.00 88.88 323 VAL A CA 1
ATOM 2578 C C . VAL A 1 323 ? 17.588 10.681 -25.664 1.00 88.88 323 VAL A C 1
ATOM 2580 O O . VAL A 1 323 ? 18.328 9.701 -25.589 1.00 88.88 323 VAL A O 1
ATOM 2583 N N . GLN A 1 324 ? 16.261 10.534 -25.627 1.00 89.62 324 GLN A N 1
ATOM 2584 C CA . GLN A 1 324 ? 15.624 9.220 -25.473 1.00 89.62 324 GLN A CA 1
ATOM 2585 C C . GLN A 1 324 ? 15.883 8.286 -26.657 1.00 89.62 324 GLN A C 1
ATOM 2587 O O . GLN A 1 324 ? 15.960 7.064 -26.499 1.00 89.62 324 GLN A O 1
ATOM 2592 N N . ARG A 1 325 ? 15.971 8.824 -27.876 1.00 90.44 325 ARG A N 1
ATOM 2593 C CA . ARG A 1 325 ? 16.309 8.042 -29.068 1.00 90.44 325 ARG A CA 1
ATOM 2594 C C . ARG A 1 325 ? 17.752 7.550 -29.004 1.00 90.44 325 ARG A C 1
ATOM 2596 O O . ARG A 1 325 ? 17.971 6.370 -29.268 1.00 90.44 325 ARG A O 1
ATOM 2603 N N . GLU A 1 326 ? 18.695 8.410 -28.632 1.00 90.00 326 GLU A N 1
ATOM 2604 C CA . GLU A 1 326 ? 20.106 8.049 -28.464 1.00 90.00 326 GLU A CA 1
ATOM 2605 C C . GLU A 1 326 ? 20.289 6.997 -27.364 1.00 90.00 326 GLU A C 1
ATOM 2607 O O . GLU A 1 326 ? 20.906 5.956 -27.594 1.00 90.00 326 GLU A O 1
ATOM 2612 N N . MET A 1 327 ? 19.639 7.191 -26.216 1.00 90.88 327 MET A N 1
ATOM 2613 C CA . MET A 1 327 ? 19.663 6.246 -25.102 1.00 90.88 327 MET A CA 1
ATOM 2614 C C . MET A 1 327 ? 19.128 4.864 -25.513 1.00 90.88 327 MET A C 1
ATOM 2616 O O . MET A 1 327 ? 19.794 3.850 -25.299 1.00 90.88 327 MET A O 1
ATOM 2620 N N . ARG A 1 328 ? 17.984 4.803 -26.216 1.00 92.38 328 ARG A N 1
ATOM 2621 C CA . ARG A 1 328 ? 17.453 3.543 -26.778 1.00 92.38 328 ARG A CA 1
ATOM 2622 C C . ARG A 1 328 ? 18.432 2.879 -27.744 1.00 92.38 328 ARG A C 1
ATOM 2624 O O . ARG A 1 328 ? 18.558 1.656 -27.733 1.00 92.38 328 ARG A O 1
ATOM 2631 N N . GLN A 1 329 ? 19.107 3.649 -28.596 1.00 92.25 329 GLN A N 1
ATOM 2632 C CA . GLN A 1 329 ? 20.105 3.106 -29.523 1.00 92.25 329 GLN A CA 1
ATOM 2633 C C . GLN A 1 329 ? 21.321 2.543 -28.779 1.00 92.25 329 GLN A C 1
ATOM 2635 O O . GLN A 1 329 ? 21.778 1.449 -29.121 1.00 92.25 329 GLN A O 1
ATOM 2640 N N . SER A 1 330 ? 21.798 3.243 -27.748 1.00 91.25 330 SER A N 1
ATOM 2641 C CA . SER A 1 330 ? 22.904 2.810 -26.889 1.00 91.25 330 SER A CA 1
ATOM 2642 C C . SER A 1 330 ? 22.583 1.479 -26.198 1.00 91.25 330 SER A C 1
ATOM 2644 O O . SER A 1 330 ? 23.330 0.506 -26.349 1.00 91.25 330 SER A O 1
ATOM 2646 N N . ILE A 1 331 ? 21.406 1.380 -25.568 1.00 92.69 331 ILE A N 1
ATOM 2647 C CA . ILE A 1 331 ? 20.926 0.152 -24.912 1.00 92.69 331 ILE A CA 1
ATOM 2648 C C . ILE A 1 331 ? 20.840 -1.003 -25.921 1.00 92.69 331 ILE A C 1
ATOM 2650 O O . ILE A 1 331 ? 21.446 -2.057 -25.714 1.00 92.69 331 ILE A O 1
ATOM 2654 N N . LYS A 1 332 ? 20.168 -0.802 -27.066 1.00 92.38 332 LYS A N 1
ATOM 2655 C CA . LYS A 1 332 ? 20.039 -1.835 -28.113 1.00 92.38 332 LYS A CA 1
ATOM 2656 C C . LYS A 1 332 ? 21.392 -2.310 -28.630 1.00 92.38 332 LYS A C 1
ATOM 2658 O O . LYS A 1 332 ? 21.560 -3.500 -28.894 1.00 92.38 332 LYS A O 1
ATOM 2663 N N . LYS A 1 333 ? 22.359 -1.401 -28.792 1.00 92.44 333 LYS A N 1
ATOM 2664 C CA . LYS A 1 333 ? 23.714 -1.736 -29.246 1.00 92.44 333 LYS A CA 1
ATOM 2665 C C . LYS A 1 333 ? 24.407 -2.673 -28.256 1.00 92.44 333 LYS A C 1
ATOM 2667 O O . LYS A 1 333 ? 24.984 -3.667 -28.692 1.00 92.44 333 LYS A O 1
ATOM 2672 N N . ARG A 1 334 ? 24.314 -2.399 -26.949 1.00 93.31 334 ARG A N 1
ATOM 2673 C CA . ARG A 1 334 ? 24.901 -3.249 -25.898 1.00 93.31 334 ARG A CA 1
ATOM 2674 C C . ARG A 1 334 ? 24.206 -4.608 -25.796 1.00 93.31 334 ARG A C 1
ATOM 2676 O O . ARG A 1 334 ? 24.891 -5.626 -25.827 1.00 93.31 334 ARG A O 1
ATOM 2683 N N . LEU A 1 335 ? 22.872 -4.638 -25.805 1.00 91.19 335 LEU A N 1
ATOM 2684 C CA . LEU A 1 335 ? 22.094 -5.886 -25.777 1.00 91.19 335 LEU A CA 1
ATOM 2685 C C . LEU A 1 335 ? 22.395 -6.797 -26.981 1.00 91.19 335 LEU A C 1
ATOM 2687 O O . LEU A 1 335 ? 22.547 -8.008 -26.826 1.00 91.19 335 LEU A O 1
ATOM 2691 N N . ARG A 1 336 ? 22.531 -6.227 -28.187 1.00 90.50 336 ARG A N 1
ATOM 2692 C CA . ARG A 1 336 ? 22.887 -6.991 -29.398 1.00 90.50 336 ARG A CA 1
ATOM 2693 C C . ARG A 1 336 ? 24.329 -7.486 -29.373 1.00 90.50 336 ARG A C 1
ATOM 2695 O O . ARG A 1 336 ? 24.576 -8.617 -29.781 1.00 90.50 336 ARG A O 1
ATOM 2702 N N . ALA A 1 337 ? 25.268 -6.667 -28.893 1.00 90.44 337 ALA A N 1
ATOM 2703 C CA . ALA A 1 337 ? 26.670 -7.065 -28.763 1.00 90.44 337 ALA A CA 1
ATOM 2704 C C . ALA A 1 337 ? 26.835 -8.261 -27.811 1.00 90.44 337 ALA A C 1
ATOM 2706 O O . ALA A 1 337 ? 27.595 -9.177 -28.109 1.00 90.44 337 ALA A O 1
ATOM 2707 N N . ALA A 1 338 ? 26.056 -8.288 -26.727 1.00 88.50 338 ALA A N 1
ATOM 2708 C CA . ALA A 1 338 ? 26.025 -9.386 -25.765 1.00 88.50 338 ALA A CA 1
ATOM 2709 C C . ALA A 1 338 ? 25.192 -10.602 -26.215 1.00 88.50 338 ALA A C 1
ATOM 2711 O O . ALA A 1 338 ? 25.072 -11.565 -25.466 1.00 88.50 338 ALA A O 1
ATOM 2712 N N . ARG A 1 339 ? 24.605 -10.580 -27.424 1.00 87.25 339 ARG A N 1
ATOM 2713 C CA . ARG A 1 339 ? 23.720 -11.643 -27.939 1.00 87.25 339 ARG A CA 1
ATOM 2714 C C . ARG A 1 339 ? 22.573 -11.990 -26.973 1.00 87.25 339 ARG A C 1
ATOM 2716 O O . ARG A 1 339 ? 22.196 -13.151 -26.862 1.00 87.25 339 ARG A O 1
ATOM 2723 N N . PHE A 1 340 ? 22.008 -10.975 -26.310 1.00 83.00 340 PHE A N 1
ATOM 2724 C CA . PHE A 1 340 ? 21.004 -11.127 -25.247 1.00 83.00 340 PHE A CA 1
ATOM 2725 C C . PHE A 1 340 ? 19.760 -11.930 -25.668 1.00 83.00 340 PHE A C 1
ATOM 2727 O O . PHE A 1 340 ? 19.164 -12.641 -24.864 1.00 83.00 340 PHE A O 1
ATOM 2734 N N . GLY A 1 341 ? 19.357 -11.834 -26.933 1.00 84.44 341 GLY A N 1
ATOM 2735 C CA . GLY A 1 341 ? 18.204 -12.559 -27.442 1.00 84.44 341 GLY A CA 1
ATOM 2736 C C . GLY A 1 341 ? 17.841 -12.155 -28.861 1.00 84.44 341 GLY A C 1
ATOM 2737 O O . GLY A 1 341 ? 18.601 -11.474 -29.556 1.00 84.44 341 GLY A O 1
ATOM 2738 N N . ASP A 1 342 ? 16.657 -12.583 -29.283 1.00 89.19 342 ASP A N 1
ATOM 2739 C CA . ASP A 1 342 ? 16.066 -12.193 -30.555 1.00 89.19 342 ASP A CA 1
ATOM 2740 C C . ASP A 1 342 ? 15.699 -10.689 -30.575 1.00 89.19 342 ASP A C 1
ATOM 2742 O O . ASP A 1 342 ? 15.694 -10.011 -29.538 1.00 89.19 342 ASP A O 1
ATOM 2746 N N . PRO A 1 343 ? 15.406 -10.110 -31.756 1.00 88.19 343 PRO A N 1
ATOM 2747 C CA . PRO A 1 343 ? 15.061 -8.695 -31.854 1.00 88.19 343 PRO A CA 1
ATOM 2748 C C . PRO A 1 343 ? 13.888 -8.289 -30.952 1.00 88.19 343 PRO A C 1
ATOM 2750 O O . PRO A 1 343 ? 13.911 -7.191 -30.403 1.00 88.19 343 PRO A O 1
ATOM 2753 N N . ALA A 1 344 ? 12.905 -9.172 -30.749 1.00 87.75 344 ALA A N 1
ATOM 2754 C CA . ALA A 1 344 ? 11.755 -8.913 -29.887 1.00 87.75 344 ALA A CA 1
ATOM 2755 C C . ALA A 1 344 ? 12.158 -8.763 -28.409 1.00 87.75 344 ALA A C 1
ATOM 2757 O O . ALA A 1 344 ? 11.759 -7.788 -27.767 1.00 87.75 344 ALA A O 1
ATOM 2758 N N . LYS A 1 345 ? 13.006 -9.658 -27.881 1.00 86.69 345 LYS A N 1
ATOM 2759 C CA . LYS A 1 345 ? 13.542 -9.552 -26.514 1.00 86.69 345 LYS A CA 1
ATOM 2760 C C . LYS A 1 345 ? 14.378 -8.298 -26.313 1.00 86.69 345 LYS A C 1
ATOM 2762 O O . LYS A 1 345 ? 14.249 -7.633 -25.288 1.00 86.69 345 LYS A O 1
ATOM 2767 N N . VAL A 1 346 ? 15.203 -7.937 -27.296 1.00 90.00 346 VAL A N 1
ATOM 2768 C CA . VAL A 1 346 ? 16.013 -6.711 -27.231 1.00 90.00 346 VAL A CA 1
ATOM 2769 C C . VAL A 1 346 ? 15.125 -5.466 -27.156 1.00 90.00 346 VAL A C 1
ATOM 2771 O O . VAL A 1 346 ? 15.409 -4.567 -26.363 1.00 90.00 346 VAL A O 1
ATOM 2774 N N . GLU A 1 347 ? 14.049 -5.402 -27.943 1.00 89.19 347 GLU A N 1
ATOM 2775 C CA . GLU A 1 347 ? 13.084 -4.296 -27.885 1.00 89.19 347 GLU A CA 1
ATOM 2776 C C . GLU A 1 347 ? 12.372 -4.237 -26.525 1.00 89.19 347 GLU A C 1
ATOM 2778 O O . GLU A 1 347 ? 12.330 -3.173 -25.905 1.00 89.19 347 GLU A O 1
ATOM 2783 N N . ALA A 1 348 ? 11.890 -5.375 -26.017 1.00 87.38 348 ALA A N 1
ATOM 2784 C CA . ALA A 1 348 ? 11.208 -5.450 -24.725 1.00 87.38 348 ALA A CA 1
ATOM 2785 C C . ALA A 1 348 ? 12.123 -5.061 -23.549 1.00 87.38 348 ALA A C 1
ATOM 2787 O O . ALA A 1 348 ? 11.735 -4.265 -22.692 1.00 87.38 348 ALA A O 1
ATOM 2788 N N . ALA A 1 349 ? 13.358 -5.570 -23.517 1.00 87.06 349 ALA A N 1
ATOM 2789 C CA . ALA A 1 349 ? 14.342 -5.210 -22.499 1.00 87.06 349 ALA A CA 1
ATOM 2790 C C . ALA A 1 349 ? 14.718 -3.725 -22.585 1.00 87.06 349 ALA A C 1
ATOM 2792 O O . ALA A 1 349 ? 14.780 -3.052 -21.560 1.00 87.06 349 ALA A O 1
ATOM 2793 N N . THR A 1 350 ? 14.884 -3.187 -23.799 1.00 91.75 350 THR A N 1
ATOM 2794 C CA . THR A 1 350 ? 15.149 -1.754 -23.992 1.00 91.75 350 THR A CA 1
ATOM 2795 C C . THR A 1 350 ? 14.011 -0.899 -23.440 1.00 91.75 350 THR A C 1
ATOM 2797 O O . THR A 1 350 ? 14.279 0.070 -22.737 1.00 91.75 350 THR A O 1
ATOM 2800 N N . ALA A 1 351 ? 12.752 -1.245 -23.728 1.00 88.56 351 ALA A N 1
ATOM 2801 C CA . ALA A 1 351 ? 11.597 -0.513 -23.211 1.00 88.56 351 ALA A CA 1
ATOM 2802 C C . ALA A 1 351 ? 11.573 -0.510 -21.673 1.00 88.56 351 ALA A C 1
ATOM 2804 O O . ALA A 1 351 ? 11.513 0.556 -21.066 1.00 88.56 351 ALA A O 1
ATOM 2805 N N . ARG A 1 352 ? 11.751 -1.681 -21.046 1.00 86.19 352 ARG A N 1
ATOM 2806 C CA . ARG A 1 352 ? 11.786 -1.808 -19.579 1.00 86.19 352 ARG A CA 1
ATOM 2807 C C . ARG A 1 352 ? 12.934 -1.024 -18.935 1.00 86.19 352 ARG A C 1
ATOM 2809 O O . ARG A 1 352 ? 12.725 -0.389 -17.909 1.00 86.19 352 ARG A O 1
ATOM 2816 N N . ILE A 1 353 ? 14.127 -1.020 -19.538 1.00 89.38 353 ILE A N 1
ATOM 2817 C CA . ILE A 1 353 ? 15.275 -0.235 -19.043 1.00 89.38 353 ILE A CA 1
ATOM 2818 C C . ILE A 1 353 ? 15.011 1.275 -19.179 1.00 89.38 353 ILE A C 1
ATOM 2820 O O . ILE A 1 353 ? 15.386 2.047 -18.298 1.00 89.38 353 ILE A O 1
ATOM 2824 N N . MET A 1 354 ? 14.342 1.711 -20.250 1.00 89.50 354 MET A N 1
ATOM 2825 C CA . MET A 1 354 ? 13.948 3.116 -20.417 1.00 89.50 354 MET A CA 1
ATOM 2826 C C . MET A 1 354 ? 12.934 3.557 -19.358 1.00 89.50 354 MET A C 1
ATOM 2828 O O . MET A 1 354 ? 13.071 4.647 -18.804 1.00 89.50 354 MET A O 1
ATOM 2832 N N . ASP A 1 355 ? 11.938 2.724 -19.058 1.00 86.44 355 ASP A N 1
ATOM 2833 C CA . ASP A 1 355 ? 10.944 3.016 -18.020 1.00 86.44 355 ASP A CA 1
ATOM 2834 C C . ASP A 1 355 ? 11.583 3.042 -16.626 1.00 86.44 355 ASP A C 1
ATOM 2836 O O . ASP A 1 355 ? 11.345 3.975 -15.858 1.00 86.44 355 ASP A O 1
ATOM 2840 N N . LEU A 1 356 ? 12.504 2.114 -16.351 1.00 85.50 356 LEU A N 1
ATOM 2841 C CA . LEU A 1 356 ? 13.309 2.102 -15.130 1.00 85.50 356 LEU A CA 1
ATOM 2842 C C . LEU A 1 356 ? 14.130 3.394 -14.962 1.00 85.50 356 LEU A C 1
ATOM 2844 O O . LEU A 1 356 ? 14.159 3.995 -13.886 1.00 85.50 356 LEU A O 1
ATOM 2848 N N . ALA A 1 357 ? 14.784 3.853 -16.032 1.00 85.50 357 ALA A N 1
ATOM 2849 C CA . ALA A 1 357 ? 15.535 5.104 -16.012 1.00 85.50 357 ALA A CA 1
ATOM 2850 C C . ALA A 1 357 ? 14.624 6.304 -15.708 1.00 85.50 357 ALA A C 1
ATOM 2852 O O . ALA A 1 357 ? 14.992 7.164 -14.908 1.00 85.50 357 ALA A O 1
ATOM 2853 N N . ARG A 1 358 ? 13.416 6.350 -16.287 1.00 84.19 358 ARG A N 1
ATOM 2854 C CA . ARG A 1 358 ? 12.429 7.411 -16.020 1.00 84.19 358 ARG A CA 1
ATOM 2855 C C . ARG A 1 358 ? 11.933 7.393 -14.576 1.00 84.19 358 ARG A C 1
ATOM 2857 O O . ARG A 1 358 ? 11.736 8.464 -14.016 1.00 84.19 358 ARG A O 1
ATOM 2864 N N . ALA A 1 359 ? 11.744 6.221 -13.975 1.00 80.00 359 ALA A N 1
ATOM 2865 C CA . ALA A 1 359 ? 11.301 6.113 -12.587 1.00 80.00 359 ALA A CA 1
ATOM 2866 C C . ALA A 1 359 ? 12.372 6.615 -11.601 1.00 80.00 359 ALA A C 1
ATOM 2868 O O . ALA A 1 359 ? 12.057 7.341 -10.663 1.00 80.00 359 ALA A O 1
ATOM 2869 N N . ARG A 1 360 ? 13.650 6.281 -11.840 1.00 75.44 360 ARG A N 1
ATOM 2870 C CA . ARG A 1 360 ? 14.746 6.527 -10.880 1.00 75.44 360 ARG A CA 1
ATOM 2871 C C . ARG A 1 360 ? 15.563 7.794 -11.109 1.00 75.44 360 ARG A C 1
ATOM 2873 O O . ARG A 1 360 ? 16.183 8.296 -10.176 1.00 75.44 360 ARG A O 1
ATOM 2880 N N . ARG A 1 361 ? 15.632 8.292 -12.345 1.00 73.88 361 ARG A N 1
ATOM 2881 C CA . ARG A 1 361 ? 16.563 9.367 -12.742 1.00 73.88 361 ARG A CA 1
ATOM 2882 C C . ARG A 1 361 ? 15.887 10.550 -13.419 1.00 73.88 361 ARG A C 1
ATOM 2884 O O . ARG A 1 361 ? 16.547 11.324 -14.110 1.00 73.88 361 ARG A O 1
ATOM 2891 N N . LYS A 1 362 ? 14.577 10.712 -13.243 1.00 62.94 362 LYS A N 1
ATOM 2892 C CA . LYS A 1 362 ? 13.883 11.921 -13.686 1.00 62.94 362 LYS A CA 1
ATOM 2893 C C . LYS A 1 362 ? 14.333 13.090 -12.808 1.00 62.94 362 LYS A C 1
ATOM 2895 O O . LYS A 1 362 ? 13.974 13.155 -11.635 1.00 62.94 362 LYS A O 1
ATOM 2900 N N . ARG A 1 363 ? 15.171 13.954 -13.379 1.00 55.66 363 ARG A N 1
ATOM 2901 C CA . ARG A 1 363 ? 15.678 15.187 -12.775 1.00 55.66 363 ARG A CA 1
ATOM 2902 C C . ARG A 1 363 ? 15.133 16.400 -13.497 1.00 55.66 363 ARG A C 1
ATOM 2904 O O . ARG A 1 363 ? 15.117 16.357 -14.751 1.00 55.66 363 ARG A O 1
#

Organism: NCBI:txid1406225

Mean predicted aligned error: 18.87 Å

Foldseek 3Di:
DWWQDFQLPAIDDDDDDDPVPDPAPAKDFDAFQWKKDQLVHVVRLRIHTQHHVCHRPMDHPRMDTHRDDPVDDSVVVRVVSNDPVLVVLLVCCPDPVSVVVLLVVLLVLLVVLVVCPPPPVSVVCLVVNLSSLVSLVVNCLVVVDPVSDPVNGDPVSSCSNVCSCPVVSVPPPPVVQQLPHPVVVVVLVPDDDLQVSLVSLLVNLVVLLVVCCLQQVQASVLLVVQSVVLVVCVVVVVDDSNVSNVSSVVSSVSSVPCQVLQVLVPHGSLLVSLLSLLVVHRDPDRDDPPDDRDPLSSVLSVQLCVQLVVLLVDAQSVVDPVSLVSNLVSQLVSCVVSCSDDPVSSNSSSVSSSSNSCVHRRD

Solvent-accessible surface area (backbone atoms only — not comparable to full-atom values): 20227 Å² total; per-residue (Å²): 59,52,43,50,30,57,78,38,59,24,57,41,84,68,53,89,69,58,80,91,72,54,90,66,92,49,71,46,76,42,46,53,62,23,38,37,36,32,75,86,38,44,91,45,34,6,25,31,49,32,48,73,93,54,40,72,32,40,37,51,72,62,43,48,78,43,75,67,54,98,90,48,65,60,67,56,57,46,51,59,52,67,59,62,63,71,61,50,59,39,56,64,46,67,49,68,69,51,35,53,52,50,52,53,54,50,48,56,51,51,53,55,50,54,74,42,56,86,42,76,86,46,55,78,53,50,60,57,50,34,53,53,44,50,45,48,53,50,34,27,68,72,70,67,47,76,87,70,56,74,82,83,52,57,71,68,57,43,47,52,32,52,48,55,40,55,73,73,64,58,73,83,72,76,70,81,66,45,81,86,36,70,70,36,53,56,53,43,67,70,43,90,45,50,53,61,34,30,53,55,49,50,57,43,48,57,45,53,39,60,73,44,26,65,59,30,49,27,55,30,47,29,52,48,52,51,51,50,48,53,53,50,37,41,76,70,63,75,42,54,46,64,56,46,32,53,53,50,51,51,52,51,51,53,72,70,35,57,60,56,41,16,50,78,73,76,34,51,64,66,24,37,42,42,26,24,58,72,66,75,44,60,50,77,70,78,78,57,94,83,72,81,75,61,64,71,49,48,52,48,17,45,54,46,43,67,66,34,47,76,51,54,70,39,78,48,29,88,74,37,64,68,50,48,49,51,41,51,49,47,44,42,51,52,39,59,73,68,61,72,59,55,74,66,54,42,51,52,46,40,51,54,48,53,52,35,46,51,62,71,49,71,90

pLDDT: mean 72.88, std 14.02, range [30.42, 93.31]

Radius of gyration: 27.99 Å; Cα contacts (8 Å, |Δi|>4): 408; chains: 1; bounding box: 67×50×75 Å

Nearest PDB structures (foldseek):
  4wnd-assembly1_A  TM=1.549E-01  e=2.300E+00  Homo sapiens

Secondary structure (DSSP, 8-state):
-EEEPTTT--EEE-----GGG---S-EEE--TTPEEEETTTGGGT-EEEPPGGGTT-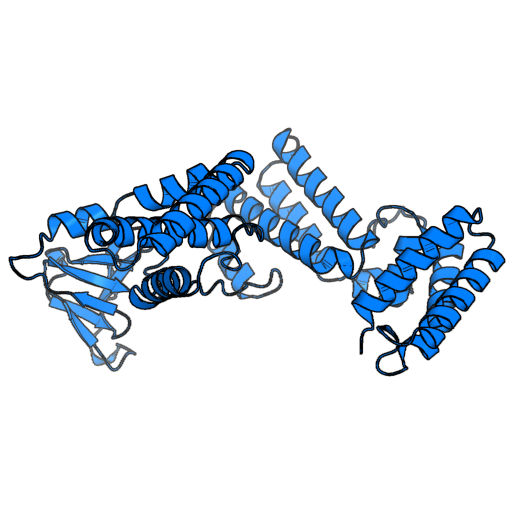EEETTEEEE---TTS-HHHHHHHHH--HHHHHHHHT-SHHHHHHHHHHHHHHHHHHHHHTT-TTTGGGHHHHHHHHHHHHHHHHHH--GGG-GGGS-HHHHHHHHHHHHHTT---------TTSHHHHHHHHH--SHHHHHHHHHHHHHHHHHHHTTTSHHHHHHHHHHHHHHHHHHHTTSS-HHHHHHHHHHHHHHHH-HHHHHHHTT--HHHHHHHHHHHTSPPPPTT-TT----HHHHHHHHHHHHHHHHHHTSTTTTT-HHHHHHHHHHHHHHHHHTT-S-HHHHHHHHHHHHHHHHHHH--